Protein 7Z3M (pdb70)

B-factor: mean 61.21, std 13.92, range [30.0, 114.54]

Secondary structure (P-SEA, 3-state):
ccccccaaaaaaaacccccccccccccccccbbbbccccaaaaaaccccccccccccbbbbbbccccccaaaaaaaaaaaaaaacccbbbbbbcccccccaaaaaaaccccccbbbbbbccaaaaaaaaaaaaaaaaacccccccbbbbbbcccccccccccccccaaaaaaaaaaaaaaaaaaabbbbbbbbbcccccccccbbbbbbcccbbbbbbbcccccccccccccccccccccccccccaaaaaaaaacccccccccccccccccccaaaaaacccccccaaaaaaaaaaaaaaacc

Radius of gyration: 21.31 Å; Cα contacts (8 Å, |Δi|>4): 597; chains: 1; bounding box: 53×49×77 Å

Foldseek 3Di:
DDDDDDPVRVQVVVVPPQRDDVVVQRHLQSPLFAQQQLALQQQLLAFLFSPGHHRQQAEAEEEEAPPLCVVLSVLQSQQSRCVVFVQEAEEEAAQDDPDDPVQCVQLVHDPVRYHYHYAQALVRCLVVVVVVLVVLLPDDPVPHGAYEYEYHEDVRRHHPVRCVPVRLVSLLVSQVVSRVSSSSSSYYYYHYYHDCNVVSNHQFYWYWDFDCFTKTKIFRCGHPNWDGRDIFIWGSRSSRHIHHCPRVVVLLPVLVQWPDDPQFTAHPVGDTGHPCVCVVCVPVPCDPVSSVSSSVVSSVNIRD

Sequence (304 aa):
HHGSTSITDFLRLTGNEFASVAQDGVTAGDISGWVDSGSYAFNALLSGDIYKGFPGNKIVVIGADDPSTGKTFFALGAAKNFLEQNKDGIVICFESESAITKNMLVERGIDVKRFGVVPVSTVQQFKTQALRIVDNYEEKQPKNERQPVLFILDSLGMLSTDKEMRDTRAQLIKAAFRVLTLKLGRAGIPMIVTNHVYGAVYASSTILTLSKATGVIVTVTATKSRLTKENSKIKCLIRYDGGLDRYYGMLELAEEAGVFKKVSTRFELEDGTKLFGKTIMENPEKYFTNDILERINDYVKRKFCY

Structure (mmCIF, N/CA/C/O backbone):
data_7Z3M
#
_entry.id   7Z3M
#
_cell.length_a   90.895
_cell.length_b   90.895
_cell.length_c   101.438
_cell.angle_alpha   90.000
_cell.angle_beta   90.000
_cell.angle_gamma   120.000
#
_symmetry.space_group_name_H-M   'P 61'
#
loop_
_entity.id
_entity.type
_entity.pdbx_description
1 polymer recombinase
2 non-polymer 'SULFATE ION'
3 water water
#
loop_
_atom_site.group_PDB
_atom_site.id
_atom_site.type_symbol
_atom_site.label_atom_id
_atom_site.label_alt_id
_atom_site.label_comp_id
_atom_site.label_asym_id
_atom_site.label_entity_id
_atom_site.label_seq_id
_atom_site.pdbx_PDB_ins_code
_atom_site.Cartn_x
_atom_site.Cartn_y
_atom_site.Cartn_z
_atom_site.occupancy
_atom_site.B_iso_or_equiv
_atom_site.auth_seq_id
_atom_site.auth_comp_id
_atom_site.auth_asym_id
_atom_site.auth_atom_id
_atom_site.pdbx_PDB_model_num
ATOM 1 N N . HIS A 1 10 ? -16.201 103.968 55.346 1.000 85.045 -2 HIS AAA N 1
ATOM 2 C CA . HIS A 1 10 ? -15.669 102.831 54.525 1.000 93.695 -2 HIS AAA CA 1
ATOM 3 C C . HIS A 1 10 ? -15.892 103.138 53.033 1.000 88.861 -2 HIS AAA C 1
ATOM 4 O O . HIS A 1 10 ? -14.987 102.837 52.228 1.000 90.962 -2 HIS AAA O 1
ATOM 19 N N . HIS A 1 11 ? -17.034 103.740 52.680 1.000 80.579 -1 HIS AAA N 1
ATOM 20 C CA . HIS A 1 11 ? -17.553 103.830 51.288 1.000 78.947 -1 HIS AAA CA 1
ATOM 21 C C . HIS A 1 11 ? -17.298 105.220 50.694 1.000 70.925 -1 HIS AAA C 1
ATOM 22 O O . HIS A 1 11 ? -18.217 106.080 50.729 1.000 80.361 -1 HIS AAA O 1
ATOM 37 N N . GLY A 1 12 ? -16.115 105.399 50.100 1.000 70.213 0 GLY AAA N 1
ATOM 38 C CA . GLY A 1 12 ? -15.724 106.616 49.365 1.000 75.901 0 GLY AAA CA 1
ATOM 39 C C . GLY A 1 12 ? -15.761 106.430 47.855 1.000 77.571 0 GLY AAA C 1
ATOM 40 O O . GLY A 1 12 ? -16.413 105.471 47.379 1.000 74.139 0 GLY AAA O 1
ATOM 44 N N . SER A 1 13 ? -15.080 107.327 47.131 1.000 74.933 1 SER AAA N 1
ATOM 45 C CA . SER A 1 13 ? -14.989 107.361 45.651 1.000 77.533 1 SER AAA CA 1
ATOM 46 C C . SER A 1 13 ? -14.287 106.090 45.145 1.000 69.812 1 SER AAA C 1
ATOM 47 O O . SER A 1 13 ? -13.338 105.629 45.779 1.000 68.756 1 SER AAA O 1
ATOM 55 N N . THR A 1 14 ? -14.763 105.544 44.035 1.000 71.029 2 THR AAA N 1
ATOM 56 C CA . THR A 1 14 ? -14.395 104.202 43.510 1.000 65.065 2 THR AAA CA 1
ATOM 57 C C . THR A 1 14 ? -14.063 104.362 42.030 1.000 60.042 2 THR AAA C 1
ATOM 58 O O . THR A 1 14 ? -14.841 105.015 41.311 1.000 63.388 2 THR AAA O 1
ATOM 69 N N . SER A 1 15 ? -12.922 103.843 41.607 1.000 58.204 3 SER AAA N 1
ATOM 70 C CA . SER A 1 15 ? -12.535 103.737 40.181 1.000 62.316 3 SER AAA CA 1
ATOM 71 C C . SER A 1 15 ? -13.387 102.641 39.515 1.000 59.997 3 SER AAA C 1
ATOM 72 O O . SER A 1 15 ? -14.034 101.815 40.207 1.000 57.114 3 SER AAA O 1
ATOM 80 N N . ILE A 1 16 ? -13.384 102.640 38.196 1.000 60.653 4 ILE AAA N 1
ATOM 81 C CA . ILE A 1 16 ? -14.005 101.555 37.396 1.000 55.999 4 ILE AAA CA 1
ATOM 82 C C . ILE A 1 16 ? -13.306 100.240 37.764 1.000 55.834 4 ILE AAA C 1
ATOM 83 O O . ILE A 1 16 ? -13.994 99.223 37.937 1.000 53.783 4 ILE AAA O 1
ATOM 99 N N . THR A 1 17 ? -11.992 100.254 37.985 1.000 56.305 5 THR AAA N 1
ATOM 100 C CA . THR A 1 17 ? -11.251 99.018 38.330 1.000 55.134 5 THR AAA CA 1
ATOM 101 C C . THR A 1 17 ? -11.852 98.395 39.583 1.000 56.829 5 THR AAA C 1
ATOM 102 O O . THR A 1 17 ? -12.018 97.173 39.585 1.000 59.481 5 THR AAA O 1
ATOM 113 N N . ASP A 1 18 ? -12.110 99.205 40.617 1.000 62.421 6 ASP AAA N 1
ATOM 114 C CA . ASP A 1 18 ? -12.632 98.752 41.935 1.000 59.701 6 ASP AAA CA 1
ATOM 115 C C . ASP A 1 18 ? -14.063 98.243 41.763 1.000 47.015 6 ASP AAA C 1
ATOM 116 O O . ASP A 1 18 ? -14.398 97.226 42.367 1.000 54.669 6 ASP AAA O 1
ATOM 125 N N . PHE A 1 19 ? -14.906 98.957 41.008 1.000 52.105 7 PHE AAA N 1
ATOM 126 C CA . PHE A 1 19 ? -16.307 98.527 40.733 1.000 57.168 7 PHE AAA CA 1
ATOM 127 C C . PHE A 1 19 ? -16.305 97.166 40.019 1.000 56.567 7 PHE AAA C 1
ATOM 128 O O . PHE A 1 19 ? -17.100 96.289 40.372 1.000 56.232 7 PHE AAA O 1
ATOM 145 N N . LEU A 1 20 ? -15.424 96.984 39.036 1.000 55.568 8 LEU AAA N 1
ATOM 146 C CA . LEU A 1 20 ? -15.333 95.680 38.323 1.000 55.308 8 LEU AAA CA 1
ATOM 147 C C . LEU A 1 20 ? -14.877 94.594 39.304 1.000 53.193 8 LEU AAA C 1
ATOM 148 O O . LEU A 1 20 ? -15.442 93.486 39.254 1.000 51.059 8 LEU AAA O 1
ATOM 164 N N . ARG A 1 21 ? -13.926 94.881 40.198 1.000 51.532 9 ARG AAA N 1
ATOM 165 C CA . ARG A 1 21 ? -13.404 93.868 41.165 1.000 52.808 9 ARG AAA CA 1
ATOM 166 C C . ARG A 1 21 ? -14.526 93.469 42.133 1.000 51.824 9 ARG AAA C 1
ATOM 167 O O . ARG A 1 21 ? -14.564 92.301 42.524 1.000 58.003 9 ARG AAA O 1
ATOM 173 N N . LEU A 1 22 ? -15.434 94.393 42.477 1.000 51.705 10 LEU AAA N 1
ATOM 174 C CA . LEU A 1 22 ? -16.590 94.119 43.374 1.000 51.395 10 LEU AAA CA 1
ATOM 175 C C . LEU A 1 22 ? -17.497 93.051 42.776 1.000 51.772 10 LEU AAA C 1
ATOM 176 O O . LEU A 1 22 ? -18.236 92.468 43.536 1.000 50.417 10 LEU AAA O 1
ATOM 192 N N . THR A 1 23 ? -17.535 92.851 41.458 1.000 53.639 11 THR AAA N 1
ATOM 193 C CA . THR A 1 23 ? -18.453 91.826 40.886 1.000 52.946 11 THR AAA CA 1
ATOM 194 C C . THR A 1 23 ? -18.021 90.431 41.355 1.000 51.074 11 THR AAA C 1
ATOM 195 O O . THR A 1 23 ? -18.884 89.536 41.382 1.000 51.525 11 THR AAA O 1
ATOM 206 N N . GLY A 1 24 ? -16.747 90.271 41.742 1.000 54.248 12 GLY AAA N 1
ATOM 207 C CA . GLY A 1 24 ? -16.136 88.956 42.015 1.000 58.977 12 GLY AAA CA 1
ATOM 208 C C . GLY A 1 24 ? -15.943 88.138 40.742 1.000 55.561 12 GLY AAA C 1
ATOM 209 O O . GLY A 1 24 ? -15.669 86.940 40.839 1.000 60.182 12 GLY AAA O 1
ATOM 213 N N . ASN A 1 25 ? -16.082 88.775 39.589 1.000 52.029 13 ASN AAA N 1
ATOM 214 C CA . ASN A 1 25 ? -15.992 88.140 38.269 1.000 49.596 13 ASN AAA CA 1
ATOM 215 C C . ASN A 1 25 ? -14.541 88.248 37.812 1.000 56.698 13 ASN AAA C 1
ATOM 216 O O . ASN A 1 25 ? -14.122 89.345 37.465 1.000 52.681 13 ASN AAA O 1
ATOM 227 N N . GLU A 1 26 ? -13.770 87.164 37.840 1.000 60.211 14 GLU AAA N 1
ATOM 228 C CA . GLU A 1 26 ? -12.300 87.291 37.610 1.000 64.818 14 GLU AAA CA 1
ATOM 229 C C . GLU A 1 26 ? -12.037 87.754 36.172 1.000 62.417 14 GLU AAA C 1
ATOM 230 O O . GLU A 1 26 ? -10.956 88.314 35.934 1.000 63.408 14 GLU AAA O 1
ATOM 242 N N . PHE A 1 27 ? -13.011 87.625 35.261 1.000 54.767 15 PHE AAA N 1
ATOM 243 C CA . PHE A 1 27 ? -12.859 87.996 33.826 1.000 50.526 15 PHE AAA CA 1
ATOM 244 C C . PHE A 1 27 ? -13.440 89.377 33.484 1.000 50.499 15 PHE AAA C 1
ATOM 245 O O . PHE A 1 27 ? -13.359 89.780 32.299 1.000 52.602 15 PHE AAA O 1
ATOM 262 N N . ALA A 1 28 ? -14.026 90.109 34.434 1.000 47.516 16 ALA AAA N 1
ATOM 263 C CA . ALA A 1 28 ? -14.486 91.487 34.174 1.000 44.390 16 ALA AAA CA 1
ATOM 264 C C . ALA A 1 28 ? -13.244 92.337 33.965 1.000 47.871 16 ALA AAA C 1
ATOM 265 O O . ALA A 1 28 ? -12.235 92.020 34.593 1.000 52.464 16 ALA AAA O 1
ATOM 272 N N . SER A 1 29 ? -13.295 93.392 33.167 1.000 45.818 17 SER AAA N 1
ATOM 273 C CA . SER A 1 29 ? -12.058 94.123 32.798 1.000 52.607 17 SER AAA CA 1
ATOM 274 C C . SER A 1 29 ? -12.390 95.514 32.307 1.000 48.014 17 SER AAA C 1
ATOM 275 O O . SER A 1 29 ? -13.456 95.681 31.678 1.000 55.085 17 SER AAA O 1
ATOM 283 N N . VAL A 1 30 ? -11.463 96.449 32.504 1.000 52.099 18 VAL AAA N 1
ATOM 284 C CA . VAL A 1 30 ? -11.490 97.802 31.877 1.000 50.638 18 VAL AAA CA 1
ATOM 285 C C . VAL A 1 30 ? -11.055 97.613 30.411 1.000 49.782 18 VAL AAA C 1
ATOM 286 O O . VAL A 1 30 ? -10.084 96.881 30.182 1.000 56.728 18 VAL AAA O 1
ATOM 299 N N . ALA A 1 31 ? -11.777 98.189 29.452 1.000 54.852 19 ALA AAA N 1
ATOM 300 C CA . ALA A 1 31 ? -11.522 97.984 28.013 1.000 51.421 19 ALA AAA CA 1
ATOM 301 C C . ALA A 1 31 ? -10.056 98.338 27.700 1.000 61.444 19 ALA AAA C 1
ATOM 302 O O . ALA A 1 31 ? -9.504 97.718 26.780 1.000 59.217 19 ALA AAA O 1
ATOM 309 N N . GLN A 1 32 ? -9.462 99.299 28.420 1.000 60.317 20 GLN AAA N 1
ATOM 310 C CA . GLN A 1 32 ? -8.039 99.716 28.246 1.000 65.739 20 GLN AAA CA 1
ATOM 311 C C . GLN A 1 32 ? -7.114 98.492 28.307 1.000 59.483 20 GLN AAA C 1
ATOM 312 O O . GLN A 1 32 ? -6.164 98.453 27.532 1.000 63.590 20 GLN AAA O 1
ATOM 326 N N . ASP A 1 33 ? -7.399 97.488 29.133 1.000 57.336 21 ASP AAA N 1
ATOM 327 C CA . ASP A 1 33 ? -6.480 96.329 29.295 1.000 61.557 21 ASP AAA CA 1
ATOM 328 C C . ASP A 1 33 ? -6.523 95.363 28.102 1.000 68.082 21 ASP AAA C 1
ATOM 329 O O . ASP A 1 33 ? -5.700 94.436 28.096 1.000 63.713 21 ASP AAA O 1
ATOM 338 N N . GLY A 1 34 ? -7.467 95.500 27.169 1.000 65.932 22 GLY AAA N 1
ATOM 339 C CA . GLY A 1 34 ? -7.527 94.632 25.978 1.000 54.732 22 GLY AAA CA 1
ATOM 340 C C . GLY A 1 34 ? -7.598 93.153 26.312 1.000 57.670 22 GLY AAA C 1
ATOM 341 O O . GLY A 1 34 ? -6.995 92.378 25.548 1.000 63.414 22 GLY AAA O 1
ATOM 345 N N . VAL A 1 35 ? -8.334 92.746 27.359 1.000 59.007 23 VAL AAA N 1
ATOM 346 C CA . VAL A 1 35 ? -8.485 91.309 27.784 1.000 56.783 23 VAL AAA CA 1
ATOM 347 C C . VAL A 1 35 ? -9.969 90.884 27.849 1.000 54.715 23 VAL AAA C 1
ATOM 348 O O . VAL A 1 35 ? -10.272 89.852 28.474 1.000 56.612 23 VAL AAA O 1
ATOM 361 N N . THR A 1 36 ? -10.860 91.541 27.111 1.000 56.613 24 THR AAA N 1
ATOM 362 C CA . THR A 1 36 ? -12.253 91.047 26.905 1.000 60.496 24 THR AAA CA 1
ATOM 363 C C . THR A 1 36 ? -12.224 89.676 26.217 1.000 61.010 24 THR AAA C 1
ATOM 364 O O . THR A 1 36 ? -11.184 89.302 25.605 1.000 57.375 24 THR AAA O 1
ATOM 375 N N . ALA A 1 37 ? -13.308 88.919 26.376 1.000 54.248 25 ALA AAA N 1
ATOM 376 C CA . ALA A 1 37 ? -13.512 87.610 25.734 1.000 60.521 25 ALA AAA CA 1
ATOM 377 C C . ALA A 1 37 ? -13.325 87.813 24.227 1.000 59.972 25 ALA AAA C 1
ATOM 378 O O . ALA A 1 37 ? -12.703 86.949 23.585 1.000 60.158 25 ALA AAA O 1
ATOM 385 N N . GLY A 1 38 ? -13.831 88.945 23.725 1.000 64.870 26 GLY AAA N 1
ATOM 386 C CA . GLY A 1 38 ? -13.677 89.418 22.337 1.000 66.537 26 GLY AAA CA 1
ATOM 387 C C . GLY A 1 38 ? -12.217 89.647 21.963 1.000 58.327 26 GLY AAA C 1
ATOM 388 O O . GLY A 1 38 ? -11.794 89.112 20.918 1.000 61.651 26 GLY AAA O 1
ATOM 392 N N . ASP A 1 39 ? -11.472 90.410 22.771 1.000 63.314 27 ASP AAA N 1
ATOM 393 C CA . ASP A 1 39 ? -10.031 90.711 22.537 1.000 63.002 27 ASP AAA CA 1
ATOM 394 C C . ASP A 1 39 ? -9.241 89.404 22.406 1.000 53.303 27 ASP AAA C 1
ATOM 395 O O . ASP A 1 39 ? -8.342 89.344 21.581 1.000 60.701 27 ASP AAA O 1
ATOM 404 N N . ILE A 1 40 ? -9.599 88.391 23.177 1.000 53.709 28 ILE AAA N 1
ATOM 405 C CA . ILE A 1 40 ? -8.783 87.170 23.422 1.000 60.344 28 ILE AAA CA 1
ATOM 406 C C . ILE A 1 40 ? -9.235 86.020 22.515 1.000 61.577 28 ILE AAA C 1
ATOM 407 O O . ILE A 1 40 ? -8.483 85.026 22.474 1.000 62.934 28 ILE AAA O 1
ATOM 423 N N . SER A 1 41 ? -10.408 86.109 21.868 1.000 58.313 29 SER AAA N 1
ATOM 424 C CA . SER A 1 41 ? -10.984 84.999 21.048 1.000 58.940 29 SER AAA CA 1
ATOM 425 C C . SER A 1 41 ? -10.110 84.735 19.818 1.000 54.643 29 SER AAA C 1
ATOM 426 O O . SER A 1 41 ? -9.955 83.591 19.477 1.000 55.840 29 SER AAA O 1
ATOM 434 N N . GLY A 1 42 ? -9.593 85.773 19.166 1.000 51.225 30 GLY AAA N 1
ATOM 435 C CA . GLY A 1 42 ? -8.638 85.596 18.067 1.000 56.138 30 GLY AAA CA 1
ATOM 436 C C . GL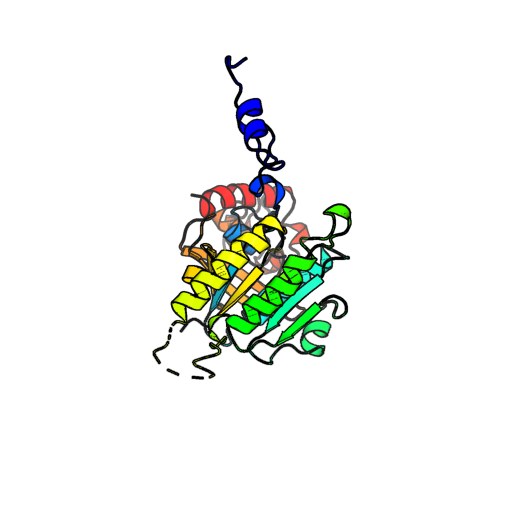Y A 1 42 ? -9.349 85.071 16.832 1.000 59.701 30 GLY AAA C 1
ATOM 437 O O . GLY A 1 42 ? -10.594 85.131 16.778 1.000 54.119 30 GLY AAA O 1
ATOM 441 N N . TRP A 1 43 ? -8.603 84.543 15.867 1.000 53.929 31 TRP AAA N 1
ATOM 442 C CA . TRP A 1 43 ? -9.151 84.271 14.516 1.000 57.123 31 TRP AAA CA 1
ATOM 443 C C . TRP A 1 43 ? -8.636 82.942 14.024 1.000 60.501 31 TRP AAA C 1
ATOM 444 O O . TRP A 1 43 ? -7.554 82.553 14.430 1.000 60.019 31 TRP AAA O 1
ATOM 465 N N . VAL A 1 44 ? -9.463 82.245 13.264 1.000 57.443 32 VAL AAA N 1
ATOM 466 C CA . VAL A 1 44 ? -9.061 80.981 12.604 1.000 57.771 32 VAL AAA CA 1
ATOM 467 C C . VAL A 1 44 ? -9.029 81.268 11.106 1.000 53.079 32 VAL AAA C 1
ATOM 468 O O . VAL A 1 44 ? -10.124 81.517 10.475 1.000 52.303 32 VAL AAA O 1
ATOM 481 N N . ASP A 1 45 ? -7.802 81.329 10.592 1.000 54.445 33 ASP AAA N 1
ATOM 482 C CA . ASP A 1 45 ? -7.491 81.409 9.141 1.000 49.243 33 ASP AAA CA 1
ATOM 483 C C . ASP A 1 45 ? -8.297 80.339 8.380 1.000 42.339 33 ASP AAA C 1
ATOM 484 O O . ASP A 1 45 ? -8.099 79.158 8.641 1.000 49.521 33 ASP AAA O 1
ATOM 493 N N . SER A 1 46 ? -9.162 80.765 7.464 1.000 45.538 34 SER AAA N 1
ATOM 494 C CA . SER A 1 46 ? -9.933 79.884 6.557 1.000 44.594 34 SER AAA CA 1
ATOM 495 C C . SER A 1 46 ? -9.020 79.185 5.532 1.000 57.164 34 SER AAA C 1
ATOM 496 O O . SER A 1 46 ? -9.434 78.108 4.983 1.000 51.797 34 SER AAA O 1
ATOM 504 N N . GLY A 1 47 ? -7.839 79.755 5.256 1.000 55.165 35 GLY AAA N 1
ATOM 505 C CA . GLY A 1 47 ? -6.918 79.232 4.224 1.000 58.481 35 GLY AAA CA 1
ATOM 506 C C . GLY A 1 47 ? -7.024 80.034 2.948 1.000 55.290 35 GLY AAA C 1
ATOM 507 O O . GLY A 1 47 ? -6.129 79.898 2.121 1.000 63.001 35 GLY AAA O 1
ATOM 511 N N . SER A 1 48 ? -8.061 80.866 2.807 1.000 50.472 36 SER AAA N 1
ATOM 512 C CA . SER A 1 48 ? -8.306 81.756 1.639 1.000 50.258 36 SER AAA CA 1
ATOM 513 C C . SER A 1 48 ? -8.255 83.198 2.095 1.000 59.300 36 SER AAA C 1
ATOM 514 O O . SER A 1 48 ? -9.007 83.540 3.030 1.000 59.611 36 SER AAA O 1
ATOM 522 N N . TYR A 1 49 ? -7.393 84.011 1.478 1.000 52.666 37 TYR AAA N 1
ATOM 523 C CA . TYR A 1 49 ? -7.306 85.463 1.789 1.000 54.784 37 TYR AAA CA 1
ATOM 524 C C . TYR A 1 49 ? -8.643 86.118 1.491 1.000 54.295 37 TYR AAA C 1
ATOM 525 O O . TYR A 1 49 ? -9.141 86.896 2.341 1.000 56.017 37 TYR AAA O 1
ATOM 543 N N . ALA A 1 50 ? -9.198 85.859 0.306 1.000 51.847 38 ALA AAA N 1
ATOM 544 C CA . ALA A 1 50 ? -10.459 86.514 -0.119 1.000 48.451 38 ALA AAA CA 1
ATOM 545 C C . ALA A 1 50 ? -11.617 86.105 0.823 1.000 54.676 38 ALA AAA C 1
ATOM 546 O O . ALA A 1 50 ? -12.456 86.978 1.160 1.000 49.973 38 ALA AAA O 1
ATOM 553 N N . PHE A 1 51 ? -11.697 84.832 1.221 1.000 58.429 39 PHE AAA N 1
ATOM 554 C CA . PHE A 1 51 ? -12.747 84.369 2.169 1.000 57.562 39 PHE AAA CA 1
ATOM 555 C C . PHE A 1 51 ? -12.543 85.058 3.528 1.000 49.777 39 PHE AAA C 1
ATOM 556 O O . PHE A 1 51 ? -13.503 85.651 4.028 1.000 56.589 39 PHE AAA O 1
ATOM 573 N N . ASN A 1 52 ? -11.318 85.055 4.045 1.000 55.356 40 ASN AAA N 1
ATOM 574 C CA . ASN A 1 52 ? -10.915 85.799 5.258 1.000 52.219 40 ASN AAA CA 1
ATOM 575 C C . ASN A 1 52 ? -11.447 87.225 5.181 1.000 58.324 40 ASN AAA C 1
ATOM 576 O O . ASN A 1 52 ? -11.972 87.684 6.196 1.000 55.072 40 ASN AAA O 1
ATOM 587 N N . ALA A 1 53 ? -11.377 87.876 4.025 1.000 62.654 41 ALA AAA N 1
ATOM 588 C CA . ALA A 1 53 ? -11.793 89.285 3.836 1.000 60.876 41 ALA AAA CA 1
ATOM 589 C C . ALA A 1 53 ? -13.297 89.420 4.000 1.000 61.033 41 ALA AAA C 1
ATOM 590 O O . ALA A 1 53 ? -13.748 90.431 4.553 1.000 60.241 41 ALA AAA O 1
ATOM 597 N N . LEU A 1 54 ? -14.049 88.503 3.407 1.000 58.499 42 LEU AAA N 1
ATOM 598 C CA . LEU A 1 54 ? -15.522 88.593 3.407 1.000 53.468 42 LEU AAA CA 1
ATOM 599 C C . LEU A 1 54 ? -16.015 88.403 4.842 1.000 64.222 42 LEU AAA C 1
ATOM 600 O O . LEU A 1 54 ? -17.073 88.967 5.169 1.000 61.160 42 LEU AAA O 1
ATOM 616 N N . LEU A 1 55 ? -15.327 87.544 5.604 1.000 62.703 43 LEU AAA N 1
ATOM 617 C CA . LEU A 1 55 ? -15.699 87.132 6.980 1.000 65.421 43 LEU AAA CA 1
ATOM 618 C C . LEU A 1 55 ? -15.470 88.305 7.939 1.000 65.124 43 LEU AAA C 1
ATOM 619 O O . LEU A 1 55 ? -16.393 88.636 8.684 1.000 63.049 43 LEU AAA O 1
ATOM 635 N N . SER A 1 56 ? -14.228 88.805 7.963 1.000 60.785 44 SER AAA N 1
ATOM 636 C CA . SER A 1 56 ? -13.603 89.603 9.042 1.000 61.831 44 SER AAA CA 1
ATOM 637 C C . SER A 1 56 ? -13.100 90.973 8.544 1.000 67.805 44 SER AAA C 1
ATOM 638 O O . SER A 1 56 ? -12.553 91.688 9.364 1.000 65.770 44 SER AAA O 1
ATOM 646 N N . GLY A 1 57 ? -13.314 91.348 7.275 1.000 68.439 45 GLY AAA N 1
ATOM 647 C CA . GLY A 1 57 ? -12.765 92.574 6.650 1.000 62.784 45 GLY AAA CA 1
ATOM 648 C C . GLY A 1 57 ? -11.240 92.653 6.679 1.000 52.659 45 GLY AAA C 1
ATOM 649 O O . GLY A 1 57 ? -10.699 93.764 6.669 1.000 64.593 45 GLY AAA O 1
ATOM 653 N N . ASP A 1 58 ? -10.542 91.530 6.712 1.000 59.866 46 ASP AAA N 1
ATOM 654 C CA . ASP A 1 58 ? -9.064 91.501 6.825 1.000 60.329 46 ASP AAA CA 1
ATOM 655 C C . ASP A 1 58 ? -8.560 90.144 6.316 1.000 68.290 46 ASP AAA C 1
ATOM 656 O O . ASP A 1 58 ? -8.865 89.103 6.939 1.000 56.095 46 ASP AAA O 1
ATOM 665 N N . ILE A 1 59 ? -7.776 90.161 5.235 1.000 61.923 47 ILE AAA N 1
ATOM 666 C CA . ILE A 1 59 ? -7.294 88.922 4.566 1.000 60.538 47 ILE AAA CA 1
ATOM 667 C C . ILE A 1 59 ? -6.571 88.060 5.594 1.000 56.827 47 ILE AAA C 1
ATOM 668 O O . ILE A 1 59 ? -6.477 86.846 5.349 1.000 55.760 47 ILE AAA O 1
ATOM 684 N N . TYR A 1 60 ? -6.035 88.636 6.676 1.000 50.773 48 TYR AAA N 1
ATOM 685 C CA . TYR A 1 60 ? -5.143 87.889 7.612 1.000 53.238 48 TYR AAA CA 1
ATOM 686 C C . TYR A 1 60 ? -5.910 87.278 8.803 1.000 58.996 48 TYR AAA C 1
ATOM 687 O O . TYR A 1 60 ? -5.293 86.536 9.550 1.000 65.352 48 TYR AAA O 1
ATOM 705 N N . LYS A 1 61 ? -7.210 87.527 8.943 1.000 63.888 49 LYS AAA N 1
ATOM 706 C CA . LYS A 1 61 ? -8.002 87.080 10.127 1.000 64.922 49 LYS AAA CA 1
ATOM 707 C C . LYS A 1 61 ? -8.660 85.721 9.824 1.000 56.331 49 LYS AAA C 1
ATOM 708 O O . LYS A 1 61 ? -7.952 84.690 9.974 1.000 68.299 49 LYS AAA O 1
ATOM 727 N N . GLY A 1 62 ? -9.931 85.693 9.435 1.000 52.209 50 GLY AAA N 1
ATOM 728 C CA . GLY A 1 62 ? -10.685 84.434 9.238 1.000 52.452 50 GLY AAA CA 1
ATOM 729 C C . GLY A 1 62 ? -11.934 84.332 10.104 1.000 51.935 50 GLY AAA C 1
ATOM 730 O O . GLY A 1 62 ? -12.633 85.329 10.245 1.000 48.157 50 GLY AAA O 1
ATOM 734 N N . PHE A 1 63 ? -12.290 83.129 10.547 1.000 49.349 51 PHE AAA N 1
ATOM 735 C CA . PHE A 1 63 ? -13.447 82.891 11.450 1.000 53.453 51 PHE AAA CA 1
ATOM 736 C C . PHE A 1 63 ? -13.129 83.438 12.833 1.000 52.808 51 PHE AAA C 1
ATOM 737 O O . PHE A 1 63 ? -12.069 83.119 13.370 1.000 51.287 51 PHE AAA O 1
ATOM 754 N N . PRO A 1 64 ? -14.047 84.191 13.486 1.000 53.101 52 PRO AAA N 1
ATOM 755 C CA . PRO A 1 64 ? -13.917 84.467 14.917 1.000 48.843 52 PRO AAA CA 1
ATOM 756 C C . PRO A 1 64 ? -13.656 83.166 15.677 1.000 50.703 52 PRO AAA C 1
ATOM 757 O O . PRO A 1 64 ? -14.363 82.166 15.429 1.000 45.976 52 PRO AAA O 1
ATOM 768 N N . GLY A 1 65 ? -12.682 83.211 16.590 1.000 48.611 53 GLY AAA N 1
ATOM 769 C CA . GLY A 1 65 ? -12.140 82.040 17.294 1.000 40.089 53 GLY AAA CA 1
ATOM 770 C C . GLY A 1 65 ? -13.110 81.419 18.270 1.000 42.959 53 GLY AAA C 1
ATOM 771 O O . GLY A 1 65 ? -12.851 80.288 18.724 1.000 44.358 53 GLY AAA O 1
ATOM 775 N N . ASN A 1 66 ? -14.219 82.071 18.591 1.000 41.776 54 ASN AAA N 1
ATOM 776 C CA . ASN A 1 66 ? -15.113 81.489 19.626 1.000 46.394 54 ASN AAA CA 1
ATOM 777 C C . ASN A 1 66 ? -16.588 81.633 19.222 1.000 47.084 54 ASN AAA C 1
ATOM 778 O O . ASN A 1 66 ? -17.432 81.644 20.122 1.000 44.396 54 ASN AAA O 1
ATOM 789 N N . LYS A 1 67 ? -16.887 81.717 17.921 1.000 40.411 55 LYS AAA N 1
ATOM 790 C CA . LYS A 1 67 ? -18.244 82.000 17.413 1.000 43.641 55 LYS AAA CA 1
ATOM 791 C C . LYS A 1 67 ? -18.694 80.957 16.393 1.000 43.294 55 LYS AAA C 1
ATOM 792 O O . LYS A 1 67 ? -17.884 80.099 15.888 1.000 41.703 55 LYS AAA O 1
ATOM 811 N N . ILE A 1 68 ? -19.979 81.040 16.114 1.000 45.270 56 ILE AAA N 1
ATOM 812 C CA . ILE A 1 68 ? -20.696 80.136 15.189 1.000 46.178 56 ILE AAA CA 1
ATOM 813 C C . ILE A 1 68 ? -20.898 80.886 13.891 1.000 45.200 56 ILE AAA C 1
ATOM 814 O O . ILE A 1 68 ? -21.345 82.041 13.914 1.000 42.604 56 ILE AAA O 1
ATOM 830 N N . VAL A 1 69 ? -20.539 80.258 12.783 1.000 41.704 57 VAL AAA N 1
ATOM 831 C CA . VAL A 1 69 ? -20.853 80.836 11.448 1.000 42.601 57 VAL AAA CA 1
ATOM 832 C C . VAL A 1 69 ? -21.730 79.853 10.715 1.000 36.681 57 VAL AAA C 1
ATOM 833 O O . VAL A 1 69 ? -21.424 78.656 10.761 1.000 39.931 57 VAL AAA O 1
ATOM 846 N N . VAL A 1 70 ? -22.746 80.351 10.042 1.000 38.265 58 VAL AAA N 1
ATOM 847 C CA . VAL A 1 70 ? -23.609 79.465 9.213 1.000 45.117 58 VAL AAA CA 1
ATOM 848 C C . VAL A 1 70 ? -23.139 79.601 7.778 1.000 45.349 58 VAL AAA C 1
ATOM 849 O O . VAL A 1 70 ? -22.884 80.736 7.324 1.000 43.710 58 VAL AAA O 1
ATOM 862 N N . ILE A 1 71 ? -23.019 78.462 7.108 1.000 38.441 59 ILE AAA N 1
ATOM 863 C CA . ILE A 1 71 ? -22.784 78.425 5.641 1.000 43.314 59 ILE AAA CA 1
ATOM 864 C C . ILE A 1 71 ? -23.933 77.704 4.972 1.000 40.391 59 ILE AAA C 1
ATOM 865 O O . ILE A 1 71 ? -24.031 76.478 5.156 1.000 46.670 59 ILE AAA O 1
ATOM 881 N N . GLY A 1 72 ? -24.751 78.449 4.217 1.000 38.973 60 GLY AAA N 1
ATOM 882 C CA . GLY A 1 72 ? -25.929 77.906 3.508 1.000 47.217 60 GLY AAA CA 1
ATOM 883 C C . GLY A 1 72 ? -25.742 77.852 2.002 1.000 44.828 60 GLY AAA C 1
ATOM 884 O O . GLY A 1 72 ? -24.961 78.648 1.488 1.000 49.926 60 GLY AAA O 1
ATOM 888 N N . ALA A 1 73 ? -26.352 76.873 1.338 1.000 46.231 61 ALA AAA N 1
ATOM 889 C CA . ALA A 1 73 ? -26.320 76.740 -0.143 1.000 50.443 61 ALA AAA CA 1
ATOM 890 C C . ALA A 1 73 ? -27.360 75.732 -0.590 1.000 50.642 61 ALA AAA C 1
ATOM 891 O O . ALA A 1 73 ? -27.748 74.908 0.257 1.000 46.767 61 ALA AAA O 1
ATOM 898 N N . ASP A 1 74 ? -27.682 75.710 -1.891 1.000 56.588 62 ASP AAA N 1
ATOM 899 C CA A ASP A 1 74 ? -28.443 74.602 -2.541 0.500 54.107 62 ASP AAA CA 1
ATOM 900 C CA B ASP A 1 74 ? -28.471 74.603 -2.496 0.500 55.119 62 ASP AAA CA 1
ATOM 901 C C . ASP A 1 74 ? -27.784 73.273 -2.167 1.000 51.897 62 ASP AAA C 1
ATOM 902 O O . ASP A 1 74 ? -26.563 73.172 -2.084 1.000 46.690 62 ASP AAA O 1
ATOM 918 N N . PRO A 1 75 ? -28.538 72.192 -1.896 1.000 45.636 63 PRO AAA N 1
ATOM 919 C CA . PRO A 1 75 ? -27.906 70.887 -1.754 1.000 52.034 63 PRO AAA CA 1
ATOM 920 C C . PRO A 1 75 ? -27.018 70.583 -2.979 1.000 57.668 63 PRO AAA C 1
ATOM 921 O O . PRO A 1 75 ? -27.291 71.106 -4.057 1.000 58.444 63 PRO AAA O 1
ATOM 932 N N . SER A 1 76 ? -25.930 69.830 -2.758 1.000 55.728 64 SER AAA N 1
ATOM 933 C CA . SER A 1 76 ? -24.943 69.390 -3.785 1.000 61.391 64 SER AAA CA 1
ATOM 934 C C . SER A 1 76 ? -24.018 70.540 -4.183 1.000 55.066 64 SER AAA C 1
ATOM 935 O O . SER A 1 76 ? -23.218 70.325 -5.091 1.000 63.368 64 SER AAA O 1
ATOM 941 N N . THR A 1 77 ? -24.125 71.720 -3.562 1.000 58.700 65 THR AAA N 1
ATOM 942 C CA . THR A 1 77 ? -23.245 72.874 -3.870 1.000 50.707 65 THR AAA CA 1
ATOM 943 C C . THR A 1 77 ? -21.820 72.620 -3.368 1.000 60.791 65 THR AAA C 1
ATOM 944 O O . THR A 1 77 ? -20.896 73.317 -3.875 1.000 53.414 65 THR AAA O 1
ATOM 955 N N . GLY A 1 78 ? -21.638 71.726 -2.377 1.000 57.818 66 GLY AAA N 1
ATOM 956 C CA . GLY A 1 78 ? -20.310 71.418 -1.793 1.000 59.827 66 GLY AAA CA 1
ATOM 957 C C . GLY A 1 78 ? -20.006 72.150 -0.483 1.000 57.703 66 GLY AAA C 1
ATOM 958 O O . GLY A 1 78 ? -18.816 72.241 -0.136 1.000 52.580 66 GLY AAA O 1
ATOM 962 N N . LYS A 1 79 ? -21.038 72.551 0.276 1.000 49.454 67 LYS AAA N 1
ATOM 963 C CA . LYS A 1 79 ? -20.886 73.073 1.657 1.000 44.493 67 LYS AAA CA 1
ATOM 964 C C . LYS A 1 79 ? -20.021 72.112 2.460 1.000 45.574 67 LYS AAA C 1
ATOM 965 O O . LYS A 1 79 ? -19.186 72.588 3.213 1.000 43.418 67 LYS AAA O 1
ATOM 984 N N . THR A 1 80 ? -20.228 70.797 2.305 1.000 42.373 68 THR AAA N 1
ATOM 985 C CA . THR A 1 80 ? -19.467 69.781 3.063 1.000 44.390 68 THR AAA CA 1
ATOM 986 C C . THR A 1 80 ? -17.975 69.987 2.781 1.000 45.833 68 THR AAA C 1
ATOM 987 O O . THR A 1 80 ? -17.184 70.084 3.759 1.000 43.901 68 THR AAA O 1
ATOM 998 N N . PHE A 1 81 ? -17.625 70.075 1.499 1.000 51.605 69 PHE AAA N 1
ATOM 999 C CA . PHE A 1 81 ? -16.223 70.208 1.035 1.000 53.103 69 PHE AAA CA 1
ATOM 1000 C C . PHE A 1 81 ? -15.707 71.585 1.410 1.000 49.846 69 PHE AAA C 1
ATOM 1001 O O . PHE A 1 81 ? -14.523 71.692 1.713 1.000 48.562 69 PHE AAA O 1
ATOM 1018 N N . PHE A 1 82 ? -16.582 72.590 1.454 1.000 51.453 70 PHE AAA N 1
ATOM 1019 C CA . PHE A 1 82 ? -16.196 73.942 1.918 1.000 47.731 70 PHE AAA CA 1
ATOM 1020 C C . PHE A 1 82 ? -15.693 73.880 3.365 1.000 49.528 70 PHE AAA C 1
ATOM 1021 O O . PHE A 1 82 ? -14.570 74.390 3.650 1.000 46.264 70 PHE AAA O 1
ATOM 1038 N N . ALA A 1 83 ? -16.475 73.259 4.255 1.000 50.366 71 ALA AAA N 1
ATOM 1039 C CA . ALA A 1 83 ? -16.187 73.119 5.699 1.000 49.821 71 ALA AAA CA 1
ATOM 1040 C C . ALA A 1 83 ? -14.949 72.227 5.907 1.000 48.011 71 ALA AAA C 1
ATOM 1041 O O . ALA A 1 83 ? -14.096 72.597 6.724 1.000 46.595 71 ALA AAA O 1
ATOM 1048 N N . LEU A 1 84 ? -14.867 71.086 5.209 1.000 49.381 72 LEU AAA N 1
ATOM 1049 C CA . LEU A 1 84 ? -13.629 70.244 5.184 1.000 48.340 72 LEU AAA CA 1
ATOM 1050 C C . LEU A 1 84 ? -12.407 71.067 4.746 1.000 45.652 72 LEU AAA C 1
ATOM 1051 O O . LEU A 1 84 ? -11.356 70.916 5.383 1.000 55.398 72 LEU AAA O 1
ATOM 1067 N N . GLY A 1 85 ? -12.550 71.969 3.772 1.000 48.511 73 GLY AAA N 1
ATOM 1068 C CA . GLY A 1 85 ? -11.476 72.900 3.390 1.000 49.136 73 GLY AAA CA 1
ATOM 1069 C C . GLY A 1 85 ? -10.994 73.697 4.588 1.000 59.824 73 GLY AAA C 1
ATOM 1070 O O . GLY A 1 85 ? -9.762 73.791 4.795 1.000 54.274 73 GLY AAA O 1
ATOM 1074 N N . ALA A 1 86 ? -11.924 74.278 5.354 1.000 49.229 74 ALA AAA N 1
ATOM 1075 C CA . ALA A 1 86 ? -11.577 75.069 6.557 1.000 50.418 74 ALA AAA CA 1
ATOM 1076 C C . ALA A 1 86 ? -10.945 74.141 7.585 1.000 46.251 74 ALA AAA C 1
ATOM 1077 O O . ALA A 1 86 ? -9.931 74.529 8.193 1.000 49.280 74 ALA AAA O 1
ATOM 1084 N N . ALA A 1 87 ? -11.518 72.949 7.784 1.000 43.981 75 ALA AAA N 1
ATOM 1085 C CA . ALA A 1 87 ? -10.973 71.975 8.739 1.000 47.506 75 ALA AAA CA 1
ATOM 1086 C C . ALA A 1 87 ? -9.513 71.636 8.360 1.000 54.808 75 ALA AAA C 1
ATOM 1087 O O . ALA A 1 87 ? -8.685 71.447 9.283 1.000 53.945 75 ALA AAA O 1
ATOM 1094 N N . LYS A 1 88 ? -9.203 71.522 7.072 1.000 53.012 76 LYS AAA N 1
ATOM 1095 C CA . LYS A 1 88 ? -7.829 71.132 6.629 1.000 57.416 76 LYS AAA CA 1
ATOM 1096 C C . LYS A 1 88 ? -6.839 72.230 7.051 1.000 53.276 76 LYS AAA C 1
ATOM 1097 O O . LYS A 1 88 ? -5.806 71.876 7.661 1.000 55.138 76 LYS AAA O 1
ATOM 1116 N N . ASN A 1 89 ? -7.150 73.513 6.824 1.000 55.580 77 ASN AAA N 1
ATOM 1117 C CA . ASN A 1 89 ? -6.226 74.619 7.205 1.000 52.746 77 ASN AAA CA 1
ATOM 1118 C C . ASN A 1 89 ? -6.006 74.647 8.718 1.000 63.757 77 ASN AAA C 1
ATOM 1119 O O . ASN A 1 89 ? -4.840 74.835 9.163 1.000 59.337 77 ASN AAA O 1
ATOM 1130 N N . PHE A 1 90 ? -7.091 74.528 9.484 1.000 49.559 78 PHE AAA N 1
ATOM 1131 C CA . PHE A 1 90 ? -7.059 74.432 10.946 1.000 52.008 78 PHE AAA CA 1
ATOM 1132 C C . PHE A 1 90 ? -6.092 73.345 11.450 1.000 54.089 78 PHE AAA C 1
ATOM 1133 O O . PHE A 1 90 ? -5.360 73.599 12.448 1.000 50.848 78 PHE AAA O 1
ATOM 1150 N N . LEU A 1 91 ? -6.160 72.138 10.887 1.000 48.007 79 LEU AAA N 1
ATOM 1151 C CA . LEU A 1 91 ? -5.334 70.994 11.354 1.000 60.731 79 LEU AAA CA 1
ATOM 1152 C C . LEU A 1 91 ? -3.847 71.210 10.984 1.000 63.831 79 LEU AAA C 1
ATOM 1153 O O . LEU A 1 91 ? -2.975 70.759 11.757 1.000 66.779 79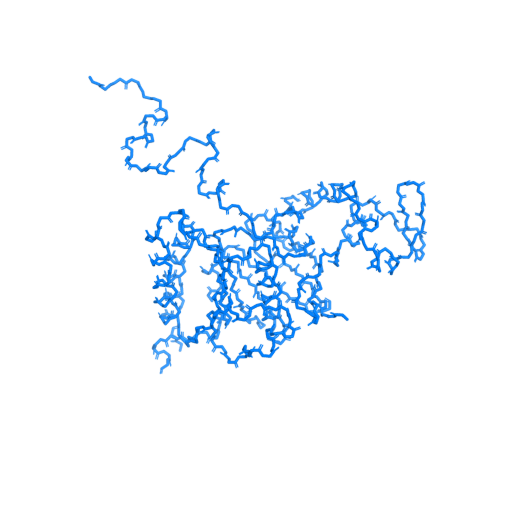 LEU AAA O 1
ATOM 1169 N N . GLU A 1 92 ? -3.566 71.877 9.863 1.000 63.491 80 GLU AAA N 1
ATOM 1170 C CA . GLU A 1 92 ? -2.190 72.259 9.455 1.000 68.449 80 GLU AAA CA 1
ATOM 1171 C C . GLU A 1 92 ? -1.652 73.363 10.366 1.000 75.828 80 GLU AAA C 1
ATOM 1172 O O . GLU A 1 92 ? -0.553 73.178 10.896 1.000 80.147 80 GLU AAA O 1
ATOM 1184 N N . GLN A 1 93 ? -2.410 74.437 10.576 1.000 73.216 81 GLN AAA N 1
ATOM 1185 C CA . GLN A 1 93 ? -1.934 75.610 11.350 1.000 68.821 81 GLN AAA CA 1
ATOM 1186 C C . GLN A 1 93 ? -1.857 75.286 12.846 1.000 67.334 81 GLN AAA C 1
ATOM 1187 O O . GLN A 1 93 ? -1.258 76.082 13.556 1.000 77.448 81 GLN AAA O 1
ATOM 1201 N N . ASN A 1 94 ? -2.450 74.181 13.310 1.000 65.872 82 ASN AAA N 1
ATOM 1202 C CA . ASN A 1 94 ? -2.541 73.807 14.748 1.000 62.446 82 ASN AAA CA 1
ATOM 1203 C C . ASN A 1 94 ? -2.225 72.317 14.857 1.000 68.425 82 ASN AAA C 1
ATOM 1204 O O . ASN A 1 94 ? -3.155 71.482 14.766 1.000 70.657 82 ASN AAA O 1
ATOM 1215 N N . LYS A 1 95 ? -0.954 71.982 15.042 1.000 68.814 83 LYS AAA N 1
ATOM 1216 C CA . LYS A 1 95 ? -0.442 70.603 14.824 1.000 68.295 83 LYS AAA CA 1
ATOM 1217 C C . LYS A 1 95 ? -1.038 69.689 15.898 1.000 54.327 83 LYS AAA C 1
ATOM 1218 O O . LYS A 1 95 ? -1.045 68.456 15.659 1.000 61.487 83 LYS AAA O 1
ATOM 1224 N N . ASP A 1 96 ? -1.536 70.249 17.014 1.000 60.101 84 ASP AAA N 1
ATOM 1225 C CA . ASP A 1 96 ? -2.223 69.509 18.119 1.000 63.065 84 ASP AAA CA 1
ATOM 1226 C C . ASP A 1 96 ? -3.763 69.711 18.081 1.000 58.203 84 ASP AAA C 1
ATOM 1227 O O . ASP A 1 96 ? -4.463 69.054 18.868 1.000 62.348 84 ASP AAA O 1
ATOM 1236 N N . GLY A 1 97 ? -4.283 70.577 17.214 1.000 62.330 85 GLY AAA N 1
ATOM 1237 C CA . GLY A 1 97 ? -5.733 70.863 17.104 1.000 60.586 85 GLY AAA CA 1
ATOM 1238 C C . GLY A 1 97 ? -6.523 69.652 16.635 1.000 56.918 85 GLY AAA C 1
ATOM 1239 O O . GLY A 1 97 ? -5.979 68.863 15.837 1.000 59.810 85 GLY AAA O 1
ATOM 1243 N N . ILE A 1 98 ? -7.766 69.507 17.101 1.000 53.502 86 ILE AAA N 1
ATOM 1244 C CA . ILE A 1 98 ? -8.694 68.441 16.623 1.000 51.968 86 ILE AAA CA 1
ATOM 1245 C C . ILE A 1 98 ? -9.993 69.043 16.050 1.000 53.270 86 ILE AAA C 1
ATOM 1246 O O . ILE A 1 98 ? -10.345 70.199 16.377 1.000 45.250 86 ILE AAA O 1
ATOM 1262 N N . VAL A 1 99 ? -10.632 68.301 15.147 1.000 48.947 87 VAL AAA N 1
ATOM 1263 C CA . VAL A 1 99 ? -11.931 68.673 14.518 1.000 48.022 87 VAL AAA CA 1
ATOM 1264 C C . VAL A 1 99 ? -12.940 67.615 14.909 1.000 44.536 87 VAL AAA C 1
ATOM 1265 O O . VAL A 1 99 ? -12.630 66.416 14.710 1.000 46.322 87 VAL AAA O 1
ATOM 1278 N N . ILE A 1 100 ? -14.048 68.049 15.505 1.000 43.766 88 ILE AAA N 1
ATOM 1279 C CA . ILE A 1 100 ? -15.234 67.185 15.756 1.000 45.199 88 ILE AAA CA 1
ATOM 1280 C C . ILE A 1 100 ? -16.371 67.622 14.817 1.000 47.129 88 ILE AAA C 1
ATOM 1281 O O . ILE A 1 100 ? -16.884 68.759 14.930 1.000 41.969 88 ILE AAA O 1
ATOM 1297 N N . CYS A 1 101 ? -16.765 66.726 13.931 1.000 43.313 89 CYS AAA N 1
ATOM 1298 C CA . CYS A 1 101 ? -17.867 66.959 12.958 1.000 45.392 89 CYS AAA CA 1
ATOM 1299 C C . CYS A 1 101 ? -19.098 66.184 13.438 1.000 46.361 89 CYS AAA C 1
ATOM 1300 O O . CYS A 1 101 ? -19.025 64.935 13.539 1.000 45.731 89 CYS AAA O 1
ATOM 1308 N N . PHE A 1 102 ? -20.153 66.930 13.760 1.000 40.718 90 PHE AAA N 1
ATOM 1309 C CA . PHE A 1 102 ? -21.497 66.437 14.118 1.000 41.929 90 PHE AAA CA 1
ATOM 1310 C C . PHE A 1 102 ? -22.274 66.292 12.813 1.000 40.890 90 PHE AAA C 1
ATOM 1311 O O . PHE A 1 102 ? -22.514 67.290 12.105 1.000 42.490 90 PHE AAA O 1
ATOM 1328 N N . GLU A 1 103 ? -22.576 65.046 12.442 1.000 43.099 91 GLU AAA N 1
ATOM 1329 C CA . GLU A 1 103 ? -22.993 64.723 11.054 1.000 45.990 91 GLU AAA CA 1
ATOM 1330 C C . GLU A 1 103 ? -24.392 64.142 11.129 1.000 46.721 91 GLU AAA C 1
ATOM 1331 O O . GLU A 1 103 ? -24.546 63.150 11.804 1.000 42.383 91 GLU AAA O 1
ATOM 1343 N N . SER A 1 104 ? -25.343 64.767 10.447 1.000 43.543 92 SER AAA N 1
ATOM 1344 C CA . SER A 1 104 ? -26.741 64.290 10.361 1.000 54.335 92 SER AAA CA 1
ATOM 1345 C C . SER A 1 104 ? -26.921 63.434 9.089 1.000 58.125 92 SER AAA C 1
ATOM 1346 O O . SER A 1 104 ? -27.745 62.548 9.152 1.000 56.222 92 SER AAA O 1
ATOM 1354 N N . GLU A 1 105 ? -26.163 63.655 8.004 1.000 61.918 93 GLU AAA N 1
ATOM 1355 C CA . GLU A 1 105 ? -26.153 62.751 6.811 1.000 68.190 93 GLU AAA CA 1
ATOM 1356 C C . GLU A 1 105 ? -25.139 61.637 7.085 1.000 73.443 93 GLU AAA C 1
ATOM 1357 O O . GLU A 1 105 ? -24.761 61.463 8.249 1.000 106.622 93 GLU AAA O 1
ATOM 1363 N N . SER A 1 106 ? -24.700 60.906 6.080 1.000 72.377 94 SER AAA N 1
ATOM 1364 C CA . SER A 1 106 ? -23.829 59.718 6.270 1.000 70.729 94 SER AAA CA 1
ATOM 1365 C C . SER A 1 106 ? -22.737 59.768 5.228 1.000 66.252 94 SER AAA C 1
ATOM 1366 O O . SER A 1 106 ? -22.468 58.739 4.639 1.000 69.681 94 SER AAA O 1
ATOM 1374 N N . ALA A 1 107 ? -22.207 60.952 4.977 1.000 62.781 95 ALA AAA N 1
ATOM 1375 C CA . ALA A 1 107 ? -21.415 61.254 3.772 1.000 65.439 95 ALA AAA CA 1
ATOM 1376 C C . ALA A 1 107 ? -19.931 61.096 4.065 1.000 63.900 95 ALA AAA C 1
ATOM 1377 O O . ALA A 1 107 ? -19.232 60.684 3.162 1.000 66.317 95 ALA AAA O 1
ATOM 1384 N N . ILE A 1 108 ? -19.459 61.446 5.262 1.000 60.375 96 ILE AAA N 1
ATOM 1385 C CA . ILE A 1 108 ? -17.993 61.585 5.501 1.000 61.603 96 ILE AAA CA 1
ATOM 1386 C C . ILE A 1 108 ? -17.390 60.175 5.523 1.000 52.875 96 ILE AAA C 1
ATOM 1387 O O . ILE A 1 108 ? -17.949 59.328 6.235 1.000 53.485 96 ILE AAA O 1
ATOM 1403 N N . THR A 1 109 ? -16.276 59.950 4.825 1.000 53.558 97 THR AAA N 1
ATOM 1404 C CA . THR A 1 109 ? -15.583 58.634 4.821 1.000 54.557 97 THR AAA CA 1
ATOM 1405 C C . THR A 1 109 ? -14.119 58.863 5.119 1.000 52.446 97 THR AAA C 1
ATOM 1406 O O . THR A 1 109 ? -13.612 59.962 4.839 1.000 48.477 97 THR AAA O 1
ATOM 1417 N N . LYS A 1 110 ? -13.430 57.842 5.590 1.000 50.787 98 LYS AAA N 1
ATOM 1418 C CA . LYS A 1 110 ? -11.967 57.999 5.786 1.000 57.501 98 LYS AAA CA 1
ATOM 1419 C C . LYS A 1 110 ? -11.281 58.392 4.465 1.000 57.632 98 LYS AAA C 1
ATOM 1420 O O . LYS A 1 110 ? -10.330 59.220 4.518 1.000 55.507 98 LYS AAA O 1
ATOM 1439 N N . ASN A 1 111 ? -11.691 57.832 3.312 1.000 60.846 99 ASN AAA N 1
ATOM 1440 C CA . ASN A 1 111 ? -10.970 58.012 2.011 1.000 62.195 99 ASN AAA CA 1
ATOM 1441 C C . ASN A 1 111 ? -11.102 59.462 1.538 1.000 60.700 99 ASN AAA C 1
ATOM 1442 O O . ASN A 1 111 ? -10.076 60.070 1.113 1.000 60.634 99 ASN AAA O 1
ATOM 1453 N N . MET A 1 112 ? -12.330 59.986 1.586 1.000 58.108 100 MET AAA N 1
ATOM 1454 C CA . MET A 1 112 ? -12.643 61.423 1.345 1.000 58.722 100 MET AAA CA 1
ATOM 1455 C C . MET A 1 112 ? -11.675 62.308 2.159 1.000 53.337 100 MET AAA C 1
ATOM 1456 O O . MET A 1 112 ? -11.075 63.234 1.610 1.000 59.384 100 MET AAA O 1
ATOM 1470 N N . LEU A 1 113 ? -11.464 62.018 3.439 1.000 62.781 101 LEU AAA N 1
ATOM 1471 C CA . LEU A 1 113 ? -10.596 62.868 4.303 1.000 58.346 101 LEU AAA CA 1
ATOM 1472 C C . LEU A 1 113 ? -9.140 62.619 3.928 1.000 60.394 101 LEU AAA C 1
ATOM 1473 O O . LEU A 1 113 ? -8.409 63.596 3.802 1.000 57.132 101 LEU AAA O 1
ATOM 1489 N N . VAL A 1 114 ? -8.730 61.363 3.743 1.000 64.250 102 VAL AAA N 1
ATOM 1490 C CA . VAL A 1 114 ? -7.285 61.061 3.489 1.000 67.450 102 VAL AAA CA 1
ATOM 1491 C C . VAL A 1 114 ? -6.883 61.736 2.180 1.000 62.418 102 VAL AAA C 1
ATOM 1492 O O . VAL A 1 114 ? -5.838 62.396 2.172 1.000 81.829 102 VAL AAA O 1
ATOM 1505 N N . GLU A 1 115 ? -7.712 61.630 1.142 1.000 65.272 103 GLU AAA N 1
ATOM 1506 C CA . GLU A 1 115 ? -7.389 62.190 -0.197 1.000 73.174 103 GLU AAA CA 1
ATOM 1507 C C . GLU A 1 115 ? -7.342 63.727 -0.156 1.000 76.769 103 GLU AAA C 1
ATOM 1508 O O . GLU A 1 115 ? -6.644 64.311 -1.001 1.000 78.107 103 GLU AAA O 1
ATOM 1520 N N . ARG A 1 116 ? -8.062 64.368 0.772 1.000 76.955 104 ARG AAA N 1
ATOM 1521 C CA . ARG A 1 116 ? -8.061 65.846 0.915 1.000 73.836 104 ARG AAA CA 1
ATOM 1522 C C . ARG A 1 116 ? -6.981 66.268 1.920 1.000 77.824 104 ARG AAA C 1
ATOM 1523 O O . ARG A 1 116 ? -7.050 67.415 2.390 1.000 73.414 104 ARG AAA O 1
ATOM 1544 N N . GLY A 1 117 ? -6.009 65.396 2.222 1.000 69.135 105 GLY AAA N 1
ATOM 1545 C CA . GLY A 1 117 ? -4.850 65.745 3.068 1.000 72.616 105 GLY AAA CA 1
ATOM 1546 C C . GLY A 1 117 ? -5.264 66.105 4.488 1.000 70.272 105 GLY AAA C 1
ATOM 1547 O O . GLY A 1 117 ? -4.551 66.855 5.156 1.000 70.382 105 GLY AAA O 1
ATOM 1551 N N . ILE A 1 118 ? -6.397 65.588 4.952 1.000 71.669 106 ILE AAA N 1
ATOM 1552 C CA . ILE A 1 118 ? -6.886 65.833 6.336 1.000 62.046 106 ILE AAA CA 1
ATOM 1553 C C . ILE A 1 118 ? -6.393 64.688 7.218 1.000 57.066 106 ILE AAA C 1
ATOM 1554 O O . ILE A 1 118 ? -6.712 63.509 6.903 1.000 63.708 106 ILE AAA O 1
ATOM 1570 N N . ASP A 1 119 ? -5.685 65.018 8.303 1.000 57.203 107 ASP AAA N 1
ATOM 1571 C CA . ASP A 1 119 ? -5.176 64.020 9.278 1.000 52.517 107 ASP AAA CA 1
ATOM 1572 C C . ASP A 1 119 ? -6.358 63.364 10.015 1.000 59.571 107 ASP AAA C 1
ATOM 1573 O O . ASP A 1 119 ? -6.987 63.995 10.886 1.000 65.596 107 ASP AAA O 1
ATOM 1582 N N . VAL A 1 120 ? -6.564 62.088 9.751 1.000 55.070 108 VAL AAA N 1
ATOM 1583 C CA . VAL A 1 120 ? -7.755 61.306 10.175 1.000 56.812 108 VAL AAA CA 1
ATOM 1584 C C . VAL A 1 120 ? -7.567 60.834 11.615 1.000 58.410 108 VAL AAA C 1
ATOM 1585 O O . VAL A 1 120 ? -8.548 60.318 12.177 1.000 54.367 108 VAL AAA O 1
ATOM 1598 N N . LYS A 1 121 ? -6.376 61.041 12.192 1.000 56.458 109 LYS AAA N 1
ATOM 1599 C CA . LYS A 1 121 ? -6.108 60.758 13.628 1.000 65.381 109 LYS AAA CA 1
ATOM 1600 C C . LYS A 1 121 ? -6.637 61.927 14.472 1.000 51.724 109 LYS AAA C 1
ATOM 1601 O O . LYS A 1 121 ? -6.854 61.709 15.633 1.000 57.110 109 LYS AAA O 1
ATOM 1607 N N . ARG A 1 122 ? -6.862 63.105 13.888 1.000 52.628 110 ARG AAA N 1
ATOM 1608 C CA . ARG A 1 122 ? -7.343 64.303 14.625 1.000 54.857 110 ARG AAA CA 1
ATOM 1609 C C . ARG A 1 122 ? -8.678 64.812 14.035 1.000 56.456 110 ARG AAA C 1
ATOM 1610 O O . ARG A 1 122 ? -8.941 66.011 14.138 1.000 55.044 110 ARG AAA O 1
ATOM 1631 N N . PHE A 1 123 ? -9.466 63.942 13.402 1.000 55.250 111 PHE AAA N 1
ATOM 1632 C CA . PHE A 1 123 ? -10.819 64.257 12.876 1.000 46.473 111 PHE AAA CA 1
ATOM 1633 C C . PHE A 1 123 ? -11.790 63.223 13.425 1.000 45.395 111 PHE AAA C 1
ATOM 1634 O O . PHE A 1 123 ? -11.587 62.019 13.219 1.000 51.863 111 PHE AAA O 1
ATOM 1651 N N . GLY A 1 124 ? -12.785 63.687 14.172 1.000 41.881 112 GLY AAA N 1
ATOM 1652 C CA . GLY A 1 124 ? -13.810 62.831 14.798 1.000 47.361 112 GLY AAA CA 1
ATOM 1653 C C . GLY A 1 124 ? -15.169 63.037 14.145 1.000 47.003 112 GLY AAA C 1
ATOM 1654 O O . GLY A 1 124 ? -15.467 64.166 13.713 1.000 44.843 112 GLY AAA O 1
ATOM 1658 N N . VAL A 1 125 ? -16.011 62.019 14.174 1.000 46.325 113 VAL AAA N 1
ATOM 1659 C CA . VAL A 1 125 ? -17.356 62.097 13.528 1.000 46.250 113 VAL AAA CA 1
ATOM 1660 C C . VAL A 1 125 ? -18.362 61.616 14.553 1.000 46.161 113 VAL AAA C 1
ATOM 1661 O O . VAL A 1 125 ? -18.127 60.533 15.108 1.000 47.535 113 VAL AAA O 1
ATOM 1674 N N . VAL A 1 126 ? -19.380 62.422 14.840 1.000 39.704 114 VAL AAA N 1
ATOM 1675 C CA . VAL A 1 126 ? -20.423 62.096 15.845 1.000 44.186 114 VAL AAA CA 1
ATOM 1676 C C . VAL A 1 126 ? -21.756 62.055 15.108 1.000 45.993 114 VAL AAA C 1
ATOM 1677 O O . VAL A 1 126 ? -22.252 63.100 14.694 1.000 41.758 114 VAL AAA O 1
ATOM 1690 N N . PRO A 1 127 ? -22.327 60.867 14.821 1.000 43.250 115 PRO AAA N 1
ATOM 1691 C CA . PRO A 1 127 ? -23.574 60.827 14.063 1.000 46.510 115 PRO AAA CA 1
ATOM 1692 C C . PRO A 1 127 ? -24.725 61.243 14.985 1.000 42.285 115 PRO AAA C 1
ATOM 1693 O O . PRO A 1 127 ? -24.923 60.693 16.012 1.000 45.174 115 PRO AAA O 1
ATOM 1704 N N . VAL A 1 128 ? -25.505 62.207 14.551 1.000 42.011 116 VAL AAA N 1
ATOM 1705 C CA . VAL A 1 128 ? -26.652 62.730 15.343 1.000 40.636 116 VAL AAA CA 1
ATOM 1706 C C . VAL A 1 128 ? -27.807 62.860 14.374 1.000 41.927 116 VAL AAA C 1
ATOM 1707 O O . VAL A 1 128 ? -27.564 63.175 13.237 1.000 44.021 116 VAL AAA O 1
ATOM 1720 N N . SER A 1 129 ? -29.020 62.630 14.819 1.000 45.591 117 SER AAA N 1
ATOM 1721 C CA . SER A 1 129 ? -30.188 62.688 13.920 1.000 45.812 117 SER AAA CA 1
ATOM 1722 C C . SER A 1 129 ? -31.197 63.703 14.446 1.000 40.907 117 SER AAA C 1
ATOM 1723 O O . SER A 1 129 ? -32.041 64.135 13.648 1.000 47.295 117 SER AAA O 1
ATOM 1731 N N . THR A 1 130 ? -31.064 64.176 15.690 1.000 43.566 118 THR AAA N 1
ATOM 1732 C CA . THR A 1 130 ? -32.006 65.185 16.271 1.000 41.916 118 THR AAA CA 1
ATOM 1733 C C . THR A 1 130 ? -31.264 66.381 16.903 1.000 42.891 118 THR AAA C 1
ATOM 1734 O O . THR A 1 130 ? -30.099 66.225 17.348 1.000 39.514 118 THR AAA O 1
ATOM 1745 N N . VAL A 1 131 ? -31.965 67.506 17.006 1.000 44.623 119 VAL AAA N 1
ATOM 1746 C CA . VAL A 1 131 ? -31.516 68.701 17.777 1.000 47.141 119 VAL AAA CA 1
ATOM 1747 C C . VAL A 1 131 ? -31.119 68.292 19.206 1.000 45.040 119 VAL AAA C 1
ATOM 1748 O O . VAL A 1 131 ? -29.973 68.625 19.624 1.000 45.790 119 VAL AAA O 1
ATOM 1761 N N . GLN A 1 132 ? -31.925 67.506 19.917 1.000 44.411 120 GLN AAA N 1
ATOM 1762 C CA . GLN A 1 132 ? -31.594 67.101 21.311 1.000 46.716 120 GLN AAA CA 1
ATOM 1763 C C . GLN A 1 132 ? -30.281 66.308 21.349 1.000 51.553 120 GLN AAA C 1
ATOM 1764 O O . GLN A 1 132 ? -29.487 66.524 22.316 1.000 46.648 120 GLN AAA O 1
ATOM 1778 N N . GLN A 1 133 ? -30.057 65.387 20.398 1.000 47.405 121 GLN AAA N 1
ATOM 1779 C CA . GLN A 1 133 ? -28.827 64.543 20.391 1.000 47.520 121 GLN AAA CA 1
ATOM 1780 C C . GLN A 1 133 ? -27.604 65.433 20.127 1.000 45.948 121 GLN AAA C 1
ATOM 1781 O O . GLN A 1 133 ? -26.603 65.281 20.829 1.000 48.394 121 GLN AAA O 1
ATOM 1795 N N . PHE A 1 134 ? -27.704 66.333 19.146 1.000 44.029 122 PHE AAA N 1
ATOM 1796 C CA . PHE A 1 134 ? -26.619 67.294 18.838 1.000 44.006 122 PHE AAA CA 1
ATOM 1797 C C . PHE A 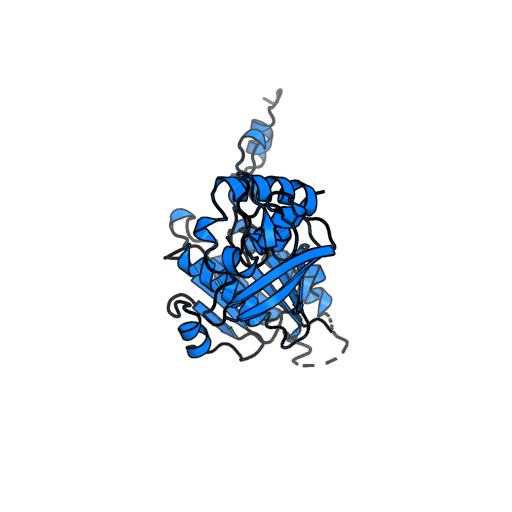1 134 ? -26.298 68.113 20.112 1.000 42.255 122 PHE AAA C 1
ATOM 1798 O O . PHE A 1 134 ? -25.147 68.170 20.502 1.000 43.165 122 PHE AAA O 1
ATOM 1815 N N . LYS A 1 135 ? -27.267 68.829 20.675 1.000 45.607 123 LYS AAA N 1
ATOM 1816 C CA . LYS A 1 135 ? -27.057 69.686 21.878 1.000 48.619 123 LYS AAA CA 1
ATOM 1817 C C . LYS A 1 135 ? -26.379 68.881 22.986 1.000 46.822 123 LYS AAA C 1
ATOM 1818 O O . LYS A 1 135 ? -25.299 69.268 23.408 1.000 48.203 123 LYS AAA O 1
ATOM 1837 N N . THR A 1 136 ? -26.990 67.795 23.451 1.000 46.315 124 THR AAA N 1
ATOM 1838 C CA . THR A 1 136 ? -26.449 66.966 24.552 1.000 44.387 124 THR AAA CA 1
ATOM 1839 C C . THR A 1 136 ? -25.008 66.556 24.228 1.000 47.510 124 THR AAA C 1
ATOM 1840 O O . THR A 1 136 ? -24.116 66.727 25.060 1.000 49.850 124 THR AAA O 1
ATOM 1851 N N . GLN A 1 137 ? -24.757 66.002 23.046 1.000 42.446 125 GLN AAA N 1
ATOM 1852 C CA . GLN A 1 137 ? -23.450 65.357 22.802 1.000 44.085 125 GLN AAA CA 1
ATOM 1853 C C . GLN A 1 137 ? -22.385 66.433 22.581 1.000 39.679 125 GLN AAA C 1
ATOM 1854 O O . GLN A 1 137 ? -21.255 66.236 23.036 1.000 43.881 125 GLN AAA O 1
ATOM 1868 N N . ALA A 1 138 ? -22.720 67.547 21.949 1.000 42.100 126 ALA AAA N 1
ATOM 1869 C CA . ALA A 1 138 ? -21.768 68.670 21.769 1.000 43.676 126 ALA AAA CA 1
ATOM 1870 C C . ALA A 1 138 ? -21.398 69.221 23.145 1.000 48.589 126 ALA AAA C 1
ATOM 1871 O O . ALA A 1 138 ? -20.217 69.435 23.383 1.000 46.709 126 ALA AAA O 1
ATOM 1878 N N . LEU A 1 139 ? -22.381 69.407 24.021 1.000 51.297 127 LEU AAA N 1
ATOM 1879 C CA . LEU A 1 139 ? -22.142 70.002 25.362 1.000 51.395 127 LEU AAA CA 1
ATOM 1880 C C . LEU A 1 139 ? -21.369 69.026 26.235 1.000 52.401 127 LEU AAA C 1
ATOM 1881 O O . LEU A 1 139 ? -20.570 69.492 27.041 1.000 46.606 127 LEU AAA O 1
ATOM 1897 N N . ARG A 1 140 ? -21.549 67.718 26.071 1.000 45.673 128 ARG AAA N 1
ATOM 1898 C CA . ARG A 1 140 ? -20.722 66.792 26.870 1.000 43.882 128 ARG AAA CA 1
ATOM 1899 C C . ARG A 1 140 ? -19.255 67.005 26.533 1.000 53.466 128 ARG AAA C 1
ATOM 1900 O O . ARG A 1 140 ? -18.437 66.963 27.452 1.000 52.863 128 ARG AAA O 1
ATOM 1921 N N . ILE A 1 141 ? -18.924 67.252 25.270 1.000 43.496 129 ILE AAA N 1
ATOM 1922 C CA . ILE A 1 141 ? -17.513 67.539 24.910 1.000 50.648 129 ILE AAA CA 1
ATOM 1923 C C . ILE A 1 141 ? -17.139 68.904 25.499 1.000 50.411 129 ILE AAA C 1
ATOM 1924 O O . ILE A 1 141 ? -16.062 69.048 26.096 1.000 49.807 129 ILE AAA O 1
ATOM 1940 N N . VAL A 1 142 ? -17.948 69.901 25.246 1.000 46.682 130 VAL AAA N 1
ATOM 1941 C CA . VAL A 1 142 ? -17.570 71.298 25.594 1.000 51.725 130 VAL AAA CA 1
ATOM 1942 C C . VAL A 1 142 ? -17.395 71.414 27.113 1.000 48.759 130 VAL AAA C 1
ATOM 1943 O O . VAL A 1 142 ? -16.441 72.072 27.517 1.000 51.235 130 VAL AAA O 1
ATOM 1956 N N . ASP A 1 143 ? -18.301 70.838 27.896 1.000 49.816 131 ASP AAA N 1
ATOM 1957 C CA . ASP A 1 143 ? -18.295 70.897 29.385 1.000 52.803 131 ASP AAA CA 1
ATOM 1958 C C . ASP A 1 143 ? -16.998 70.274 29.895 1.000 59.189 131 ASP AAA C 1
ATOM 1959 O O . ASP A 1 143 ? -16.450 70.788 30.869 1.000 59.444 131 ASP AAA O 1
ATOM 1968 N N . ASN A 1 144 ? -16.532 69.198 29.274 1.000 51.270 132 ASN AAA N 1
ATOM 1969 C CA . ASN A 1 144 ? -15.239 68.596 29.654 1.000 54.879 132 ASN AAA CA 1
ATOM 1970 C C . ASN A 1 144 ? -14.111 69.575 29.360 1.000 60.662 132 ASN AAA C 1
ATOM 1971 O O . ASN A 1 144 ? -13.304 69.895 30.277 1.000 61.335 132 ASN AAA O 1
ATOM 1982 N N . TYR A 1 145 ? -14.075 70.072 28.133 1.000 54.903 133 TYR AAA N 1
ATOM 1983 C CA . TYR A 1 145 ? -13.003 70.958 27.660 1.000 57.061 133 TYR AAA CA 1
ATOM 1984 C C . TYR A 1 145 ? -12.912 72.189 28.565 1.000 64.177 133 TYR AAA C 1
ATOM 1985 O O . TYR A 1 145 ? -11.801 72.681 28.797 1.000 63.104 133 TYR AAA O 1
ATOM 2003 N N . GLU A 1 146 ? -14.074 72.701 28.971 1.000 60.808 134 GLU AAA N 1
ATOM 2004 C CA A GLU A 1 146 ? -14.215 73.903 29.832 0.500 63.698 134 GLU AAA CA 1
ATOM 2005 C CA B GLU A 1 146 ? -14.216 73.898 29.835 0.500 64.152 134 GLU AAA CA 1
ATOM 2006 C C . GLU A 1 146 ? -13.581 73.627 31.209 1.000 68.857 134 GLU AAA C 1
ATOM 2007 O O . GLU A 1 146 ? -13.030 74.575 31.773 1.000 62.501 134 GLU AAA O 1
ATOM 2029 N N . LYS A 1 147 ? -13.688 72.395 31.723 1.000 62.780 135 LYS AAA N 1
ATOM 2030 C CA . LYS A 1 147 ? -13.154 72.006 33.065 1.000 72.977 135 LYS AAA CA 1
ATOM 2031 C C . LYS A 1 147 ? -11.628 72.054 33.057 1.000 74.153 135 LYS AAA C 1
ATOM 2032 O O . LYS A 1 147 ? -11.058 72.550 34.031 1.000 84.161 135 LYS AAA O 1
ATOM 2051 N N . GLN A 1 148 ? -11.012 71.493 32.015 1.000 72.109 136 GLN AAA N 1
ATOM 2052 C CA . GLN A 1 148 ? -9.540 71.455 31.837 1.000 67.828 136 GLN AAA CA 1
ATOM 2053 C C . GLN A 1 148 ? -8.960 72.838 32.099 1.000 71.265 136 GLN AAA C 1
ATOM 2054 O O . GLN A 1 148 ? -9.526 73.832 31.654 1.000 69.792 136 GLN AAA O 1
ATOM 2068 N N . PRO A 1 149 ? -7.825 72.946 32.831 1.000 72.339 137 PRO AAA N 1
ATOM 2069 C CA . PRO A 1 149 ? -7.070 74.200 32.895 1.000 63.217 137 PRO AAA CA 1
ATOM 2070 C C . PRO A 1 149 ? -6.721 74.723 31.495 1.000 63.149 137 PRO AAA C 1
ATOM 2071 O O . PRO A 1 149 ? -6.321 73.919 30.646 1.000 58.247 137 PRO AAA O 1
ATOM 2082 N N . LYS A 1 150 ? -6.830 76.042 31.299 1.000 63.295 138 LYS AAA N 1
ATOM 2083 C CA . LYS A 1 150 ? -6.599 76.714 29.992 1.000 75.449 138 LYS AAA CA 1
ATOM 2084 C C . LYS A 1 150 ? -5.282 76.187 29.413 1.000 78.992 138 LYS AAA C 1
ATOM 2085 O O . LYS A 1 150 ? -5.165 76.117 28.167 1.000 76.289 138 LYS AAA O 1
ATOM 2091 N N . ASN A 1 151 ? -4.343 75.816 30.287 1.000 78.611 139 ASN AAA N 1
ATOM 2092 C CA . ASN A 1 151 ? -2.956 75.403 29.930 1.000 77.297 139 ASN AAA CA 1
ATOM 2093 C C . ASN A 1 151 ? -2.928 74.016 29.268 1.000 69.336 139 ASN AAA C 1
ATOM 2094 O O . ASN A 1 151 ? -1.969 73.740 28.530 1.000 68.756 139 ASN AAA O 1
ATOM 2105 N N . GLU A 1 152 ? -3.912 73.167 29.565 1.000 66.904 140 GLU AAA N 1
ATOM 2106 C CA . GLU A 1 152 ? -3.982 71.748 29.121 1.000 70.584 140 GLU AAA CA 1
ATOM 2107 C C . GLU A 1 152 ? -4.706 71.612 27.763 1.000 68.730 140 GLU AAA C 1
ATOM 2108 O O . GLU A 1 152 ? -4.539 70.562 27.111 1.000 71.731 140 GLU AAA O 1
ATOM 2120 N N . ARG A 1 153 ? -5.461 72.630 27.341 1.000 65.053 141 ARG AAA N 1
ATOM 2121 C CA . ARG A 1 153 ? -6.436 72.551 26.213 1.000 67.368 141 ARG AAA CA 1
ATOM 2122 C C . ARG A 1 153 ? -5.723 72.663 24.867 1.000 58.729 141 ARG AAA C 1
ATOM 2123 O O . ARG A 1 153 ? -5.007 73.657 24.671 1.000 63.631 141 ARG AAA O 1
ATOM 2144 N N . GLN A 1 154 ? -5.969 71.710 23.969 1.000 58.883 142 GLN AAA N 1
ATOM 2145 C CA . GLN A 1 154 ? -5.601 71.840 22.537 1.000 61.161 142 GLN AAA CA 1
ATOM 2146 C C . GLN A 1 154 ? -6.691 72.634 21.811 1.000 61.090 142 GLN AAA C 1
ATOM 2147 O O . GLN A 1 154 ? -7.811 72.813 22.313 1.000 59.033 142 GLN AAA O 1
ATOM 2161 N N . PRO A 1 155 ? -6.364 73.247 20.656 1.000 51.601 143 PRO AAA N 1
ATOM 2162 C CA . PRO A 1 155 ? -7.374 73.952 19.867 1.000 55.607 143 PRO AAA CA 1
ATOM 2163 C C . PRO A 1 155 ? -8.377 72.944 19.281 1.000 53.118 143 PRO AAA C 1
ATOM 2164 O O . PRO A 1 155 ? -7.993 71.823 18.894 1.000 48.865 143 PRO AAA O 1
ATOM 2175 N N . VAL A 1 156 ? -9.638 73.352 19.254 1.000 46.696 144 VAL AAA N 1
ATOM 2176 C CA . VAL A 1 156 ? -10.763 72.494 18.766 1.000 49.616 144 VAL AAA CA 1
ATOM 2177 C C . VAL A 1 156 ? -11.573 73.323 17.771 1.000 46.477 144 VAL AAA C 1
ATOM 2178 O O . VAL A 1 156 ? -11.841 74.481 18.056 1.000 46.407 144 VAL AAA O 1
ATOM 2191 N N . LEU A 1 157 ? -11.952 72.718 16.651 1.000 47.767 145 LEU AAA N 1
ATOM 2192 C CA . LEU A 1 157 ? -12.948 73.253 15.695 1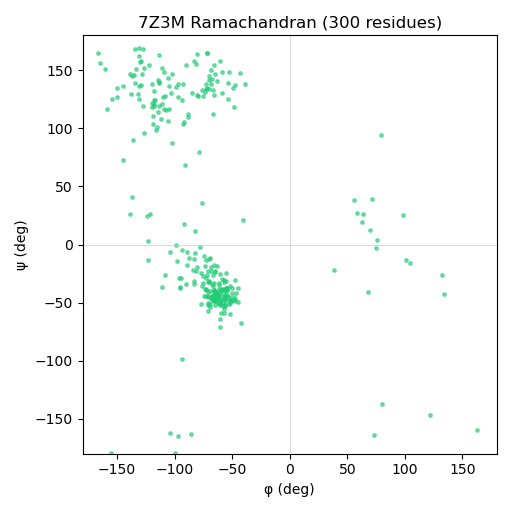.000 47.721 145 LEU AAA CA 1
ATOM 2193 C C . LEU A 1 157 ? -14.126 72.281 15.622 1.000 49.242 145 LEU AAA C 1
ATOM 2194 O O . LEU A 1 157 ? -13.921 71.083 15.412 1.000 40.964 145 LEU AAA O 1
ATOM 2210 N N . PHE A 1 158 ? -15.329 72.817 15.725 1.000 42.870 146 PHE AAA N 1
ATOM 2211 C CA . PHE A 1 158 ? -16.560 72.024 15.539 1.000 43.491 146 PHE AAA CA 1
ATOM 2212 C C . PHE A 1 158 ? -17.119 72.321 14.151 1.000 38.491 146 PHE AAA C 1
ATOM 2213 O O . PHE A 1 158 ? -17.123 73.488 13.642 1.000 38.850 146 PHE AAA O 1
ATOM 2230 N N . ILE A 1 159 ? -17.715 71.284 13.580 1.000 38.027 147 ILE AAA N 1
ATOM 2231 C CA . ILE A 1 159 ? -18.564 71.450 12.379 1.000 41.628 147 ILE AAA CA 1
ATOM 2232 C C . ILE A 1 159 ? -19.909 70.761 12.642 1.000 42.906 147 ILE AAA C 1
ATOM 2233 O O . ILE A 1 159 ? -19.908 69.658 13.216 1.000 36.182 147 ILE AAA O 1
ATOM 2249 N N . LEU A 1 160 ? -21.008 71.403 12.247 1.000 38.532 148 LEU AAA N 1
ATOM 2250 C CA . LEU A 1 160 ? -22.328 70.731 12.210 1.000 42.412 148 LEU AAA CA 1
ATOM 2251 C C . LEU A 1 160 ? -22.749 70.654 10.734 1.000 41.621 148 LEU AAA C 1
ATOM 2252 O O . LEU A 1 160 ? -22.965 71.720 10.117 1.000 39.116 148 LEU AAA O 1
ATOM 2268 N N . ASP A 1 161 ? -22.828 69.428 10.208 1.000 41.965 149 ASP AAA N 1
ATOM 2269 C CA . ASP A 1 161 ? -23.235 69.125 8.811 1.000 46.753 149 ASP AAA CA 1
ATOM 2270 C C . ASP A 1 161 ? -24.380 68.116 8.824 1.000 44.045 149 ASP AAA C 1
ATOM 2271 O O . ASP A 1 161 ? -24.123 66.939 9.014 1.000 47.722 149 ASP AAA O 1
ATOM 2280 N N . SER A 1 162 ? -25.637 68.554 8.738 1.000 38.223 150 SER AAA N 1
ATOM 2281 C CA . SER A 1 162 ? -26.038 69.931 8.572 1.000 39.819 150 SER AAA CA 1
ATOM 2282 C C . SER A 1 162 ? -27.180 70.252 9.546 1.000 42.646 150 SER AAA C 1
ATOM 2283 O O . SER A 1 162 ? -27.847 69.322 10.032 1.000 43.728 150 SER AAA O 1
ATOM 2291 N N . LEU A 1 163 ? -27.509 71.530 9.708 1.000 41.461 151 LEU AAA N 1
ATOM 2292 C CA . LEU A 1 163 ? -28.564 71.952 10.644 1.000 40.874 151 LEU AAA CA 1
ATOM 2293 C C . LEU A 1 163 ? -29.970 71.523 10.176 1.000 39.426 151 LEU AAA C 1
ATOM 2294 O O . LEU A 1 163 ? -30.729 70.928 10.999 1.000 40.384 151 LEU AAA O 1
ATOM 2310 N N . GLY A 1 164 ? -30.363 71.873 8.958 1.000 42.742 152 GLY AAA N 1
ATOM 2311 C CA . GLY A 1 164 ? -31.734 71.595 8.425 1.000 41.577 152 GLY AAA CA 1
ATOM 2312 C C . GLY A 1 164 ? -32.055 70.109 8.309 1.000 47.273 152 GLY AAA C 1
ATOM 2313 O O . GLY A 1 164 ? -33.225 69.769 8.305 1.000 48.649 152 GLY AAA O 1
ATOM 2317 N N . MET A 1 165 ? -31.055 69.226 8.304 1.000 47.922 153 MET AAA N 1
ATOM 2318 C CA . MET A 1 165 ? -31.287 67.758 8.281 1.000 47.193 153 MET AAA CA 1
ATOM 2319 C C . MET A 1 165 ? -31.406 67.200 9.702 1.000 46.173 153 MET AAA C 1
ATOM 2320 O O . MET A 1 165 ? -31.751 66.014 9.795 1.000 53.757 153 MET AAA O 1
ATOM 2334 N N . LEU A 1 166 ? -31.182 67.979 10.782 1.000 41.208 154 LEU AAA N 1
ATOM 2335 C CA . LEU A 1 166 ? -31.520 67.461 12.130 1.000 43.985 154 LEU AAA CA 1
ATOM 2336 C C . LEU A 1 166 ? -33.039 67.469 12.257 1.000 40.684 154 LEU AAA C 1
ATOM 2337 O O . LEU A 1 166 ? -33.663 68.441 11.813 1.000 41.154 154 LEU AAA O 1
ATOM 2353 N N . SER A 1 167 ? -33.587 66.404 12.829 1.000 42.775 155 SER AAA N 1
ATOM 2354 C CA . SER A 1 167 ? -35.020 66.261 13.177 1.000 46.256 155 SER AAA CA 1
ATOM 2355 C C . SER A 1 167 ? -35.117 66.630 14.656 1.000 47.566 155 SER AAA C 1
ATOM 2356 O O . SER A 1 167 ? -34.129 67.197 15.165 1.000 48.141 155 SER AAA O 1
ATOM 2364 N N . THR A 1 168 ? -36.224 66.300 15.322 1.000 53.013 156 THR AAA N 1
ATOM 2365 C CA . THR A 1 168 ? -36.460 66.450 16.790 1.000 55.348 156 THR AAA CA 1
ATOM 2366 C C . THR A 1 168 ? -36.906 65.100 17.348 1.000 58.571 156 THR AAA C 1
ATOM 2367 O O . THR A 1 168 ? -37.407 64.310 16.547 1.000 53.169 156 THR AAA O 1
ATOM 2378 N N . ASP A 1 169 ? -36.641 64.791 18.621 1.000 54.551 157 ASP AAA N 1
ATOM 2379 C CA . ASP A 1 169 ? -37.050 63.478 19.215 1.000 63.232 157 ASP AAA CA 1
ATOM 2380 C C . ASP A 1 169 ? -38.548 63.244 18.898 1.000 61.579 157 ASP AAA C 1
ATOM 2381 O O . ASP A 1 169 ? -38.918 62.098 18.557 1.000 60.372 157 ASP AAA O 1
ATOM 2390 N N . LYS A 1 170 ? -39.361 64.303 18.921 1.000 55.623 158 LYS AAA N 1
ATOM 2391 C CA . LYS A 1 170 ? -40.826 64.269 18.656 1.000 72.478 158 LYS AAA CA 1
ATOM 2392 C C . LYS A 1 170 ? -41.041 63.753 17.228 1.000 73.769 158 LYS AAA C 1
ATOM 2393 O O . LYS A 1 170 ? -41.496 62.595 17.073 1.000 74.602 158 LYS AAA O 1
ATOM 2399 N N . GLU A 1 171 ? -40.693 64.582 16.240 1.000 75.515 159 GLU AAA N 1
ATOM 2400 C CA . GLU A 1 171 ? -40.815 64.293 14.790 1.000 63.515 159 GLU AAA CA 1
ATOM 2401 C C . GLU A 1 171 ? -40.289 62.880 14.527 1.000 69.681 159 GLU AAA C 1
ATOM 2402 O O . GLU A 1 171 ? -40.908 62.186 13.743 1.000 72.247 159 GLU AAA O 1
ATOM 2414 N N . MET A 1 172 ? -39.228 62.416 15.185 1.000 63.730 160 MET AAA N 1
ATOM 2415 C CA . MET A 1 172 ? -38.754 61.025 14.951 1.000 68.367 160 MET AAA CA 1
ATOM 2416 C C . MET A 1 172 ? -39.711 60.083 15.691 1.000 73.537 160 MET AAA C 1
ATOM 2417 O O . MET A 1 172 ? -39.470 58.860 15.582 1.000 80.531 160 MET AAA O 1
ATOM 2431 N N . ARG A 1 182 ? -46.847 69.518 11.393 1.000 97.786 170 ARG AAA N 1
ATOM 2432 C CA . ARG A 1 182 ? -45.977 70.683 11.721 1.000 97.207 170 ARG AAA CA 1
ATOM 2433 C C . ARG A 1 182 ? -45.622 70.620 13.210 1.000 98.018 170 ARG AAA C 1
ATOM 2434 O O . ARG A 1 182 ? -46.561 70.531 14.007 1.000 89.172 170 ARG AAA O 1
ATOM 2440 N N . ASP A 1 183 ? -44.332 70.638 13.574 1.000 100.653 171 ASP AAA N 1
ATOM 2441 C CA . ASP A 1 183 ? -43.892 70.666 14.999 1.000 93.647 171 ASP AAA CA 1
ATOM 2442 C C . ASP A 1 183 ? -43.202 72.006 15.287 1.000 83.929 171 ASP AAA C 1
ATOM 2443 O O . ASP A 1 183 ? -42.554 72.537 14.358 1.000 67.837 171 ASP AAA O 1
ATOM 2452 N N . THR A 1 185 ? -42.459 73.575 18.096 1.000 72.842 173 THR AAA N 1
ATOM 2453 C CA . THR A 1 185 ? -41.426 72.944 18.972 1.000 71.431 173 THR AAA CA 1
ATOM 2454 C C . THR A 1 185 ? -40.020 72.977 18.326 1.000 69.271 173 THR AAA C 1
ATOM 2455 O O . THR A 1 185 ? -39.065 73.213 19.086 1.000 58.332 173 THR AAA O 1
ATOM 2466 N N . ARG A 1 186 ? -39.869 72.723 17.013 1.000 65.350 174 ARG AAA N 1
ATOM 2467 C CA . ARG A 1 186 ? -38.544 72.655 16.316 1.000 62.345 174 ARG AAA CA 1
ATOM 2468 C C . ARG A 1 186 ? -37.815 73.980 16.494 1.000 60.044 174 ARG AAA C 1
ATOM 2469 O O . ARG A 1 186 ? -36.668 73.949 16.950 1.000 64.958 174 ARG AAA O 1
ATOM 2490 N N . ALA A 1 187 ? -38.489 75.079 16.146 1.000 59.067 175 ALA AAA N 1
ATOM 2491 C CA . ALA A 1 187 ? -37.981 76.466 16.208 1.000 59.052 175 ALA AAA CA 1
ATOM 2492 C C . ALA A 1 187 ? -37.516 76.764 17.638 1.000 61.337 175 ALA AAA C 1
ATOM 2493 O O . ALA A 1 187 ? -36.397 77.267 17.813 1.000 59.653 175 ALA AAA O 1
ATOM 2500 N N . GLN A 1 188 ? -38.312 76.370 18.628 1.000 60.008 176 GLN AAA N 1
ATOM 2501 C CA . GLN A 1 188 ? -38.069 76.669 20.060 1.000 61.381 176 GLN AAA CA 1
ATOM 2502 C C . GLN A 1 188 ? -36.895 75.805 20.538 1.000 55.866 176 GLN AAA C 1
ATOM 2503 O O . GLN A 1 188 ? -36.055 76.322 21.299 1.000 49.753 176 GLN AAA O 1
ATOM 2517 N N . LEU A 1 189 ? -36.799 74.550 20.078 1.000 50.537 177 LEU AAA N 1
ATOM 2518 C CA . LEU A 1 189 ? -35.682 73.659 20.470 1.000 57.686 177 LEU AAA CA 1
ATOM 2519 C C . LEU A 1 189 ? -34.379 74.234 19.912 1.000 42.696 177 LEU AAA C 1
ATOM 2520 O O . LEU A 1 189 ? -33.347 74.187 20.595 1.000 50.334 177 LEU AAA O 1
ATOM 2536 N N . ILE A 1 190 ? -34.416 74.761 18.709 1.000 49.177 178 ILE AAA N 1
ATOM 2537 C CA . ILE A 1 190 ? -33.152 75.200 18.081 1.000 50.698 178 ILE AAA CA 1
ATOM 2538 C C . ILE A 1 190 ? -32.711 76.477 18.804 1.000 46.485 178 ILE AAA C 1
ATOM 2539 O O . ILE A 1 190 ? -31.503 76.620 19.090 1.000 44.074 178 ILE AAA O 1
ATOM 2555 N N . LYS A 1 191 ? -33.630 77.403 19.059 1.000 49.880 179 LYS AAA N 1
ATOM 2556 C CA . LYS A 1 191 ? -33.304 78.686 19.743 1.000 50.264 179 LYS AAA CA 1
ATOM 2557 C C . LYS A 1 191 ? -32.644 78.419 21.098 1.000 49.423 179 LYS AAA C 1
ATOM 2558 O O . LYS A 1 191 ? -31.580 79.004 21.377 1.000 43.872 179 LYS AAA O 1
ATOM 2577 N N . ALA A 1 192 ? -33.268 77.586 21.931 1.000 48.730 180 ALA AAA N 1
ATOM 2578 C CA . ALA A 1 192 ? -32.720 77.173 23.236 1.000 47.109 180 ALA AAA CA 1
ATOM 2579 C C . ALA A 1 192 ? -31.336 76.558 23.059 1.000 46.643 180 ALA AAA C 1
ATOM 2580 O O . ALA A 1 192 ? -30.433 76.939 23.814 1.000 46.311 180 ALA AAA O 1
ATOM 2587 N N . ALA A 1 193 ? -31.196 75.557 22.178 1.000 46.524 181 ALA AAA N 1
ATOM 2588 C CA . ALA A 1 193 ? -29.945 74.776 22.025 1.000 45.021 181 ALA AAA CA 1
ATOM 2589 C C . ALA A 1 193 ? -28.806 75.731 21.638 1.000 42.238 181 ALA AAA C 1
AT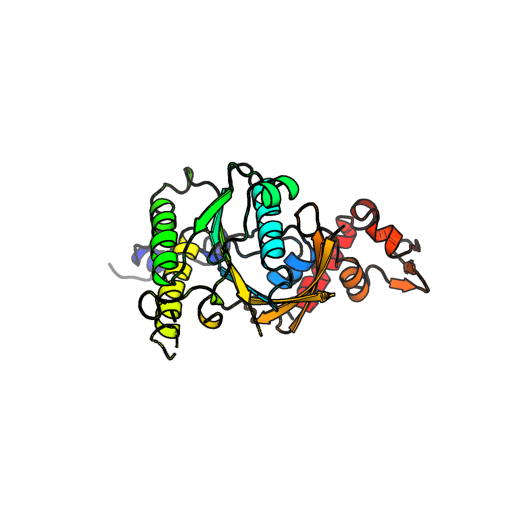OM 2590 O O . ALA A 1 193 ? -27.717 75.659 22.239 1.000 43.483 181 ALA AAA O 1
ATOM 2597 N N . PHE A 1 194 ? -29.039 76.603 20.666 1.000 41.791 182 PHE AAA N 1
ATOM 2598 C CA . PHE A 1 194 ? -28.005 77.556 20.171 1.000 43.166 182 PHE AAA CA 1
ATOM 2599 C C . PHE A 1 194 ? -27.743 78.693 21.181 1.000 53.077 182 PHE AAA C 1
ATOM 2600 O O . PHE A 1 194 ? -26.568 79.139 21.275 1.000 44.953 182 PHE AAA O 1
ATOM 2617 N N . ARG A 1 195 ? -28.722 79.082 22.001 1.000 46.644 183 ARG AAA N 1
ATOM 2618 C CA . ARG A 1 195 ? -28.435 80.039 23.103 1.000 42.597 183 ARG AAA CA 1
ATOM 2619 C C . ARG A 1 195 ? -27.332 79.413 23.978 1.000 45.648 183 ARG AAA C 1
ATOM 2620 O O . ARG A 1 195 ? -26.263 80.020 24.110 1.000 40.271 183 ARG AAA O 1
ATOM 2641 N N . VAL A 1 196 ? -27.527 78.199 24.494 1.000 37.528 184 VAL AAA N 1
ATOM 2642 C CA . VAL A 1 196 ? -26.544 77.550 25.393 1.000 41.289 184 VAL AAA CA 1
ATOM 2643 C C . VAL A 1 196 ? -25.226 77.264 24.653 1.000 46.333 184 VAL AAA C 1
ATOM 2644 O O . VAL A 1 196 ? -24.150 77.398 25.280 1.000 42.704 184 VAL AAA O 1
ATOM 2657 N N . LEU A 1 197 ? -25.271 76.801 23.407 1.000 47.494 185 LEU AAA N 1
ATOM 2658 C CA . LEU A 1 197 ? -24.020 76.498 22.651 1.000 45.025 185 LEU AAA CA 1
ATOM 2659 C C . LEU A 1 197 ? -23.259 77.793 22.436 1.000 39.698 185 LEU AAA C 1
ATOM 2660 O O . LEU A 1 197 ? -22.032 77.798 22.540 1.000 41.182 185 LEU AAA O 1
ATOM 2676 N N . THR A 1 198 ? -23.954 78.829 21.999 1.000 35.356 186 THR AAA N 1
ATOM 2677 C CA . THR A 1 198 ? -23.313 80.147 21.743 1.000 41.812 186 THR AAA CA 1
ATOM 2678 C C . THR A 1 198 ? -22.554 80.589 22.999 1.000 47.281 186 THR AAA C 1
ATOM 2679 O O . THR A 1 198 ? -21.386 80.996 22.904 1.000 47.262 186 THR AAA O 1
ATOM 2690 N N . LEU A 1 199 ? -23.183 80.470 24.161 1.000 49.455 187 LEU AAA N 1
ATOM 2691 C CA . LEU A 1 199 ? -22.547 80.885 25.427 1.000 44.334 187 LEU AAA CA 1
ATOM 2692 C C . LEU A 1 199 ? -21.372 79.964 25.712 1.000 47.893 187 LEU AAA C 1
ATOM 2693 O O . LEU A 1 199 ? -20.297 80.436 26.111 1.000 42.081 187 LEU AAA O 1
ATOM 2709 N N . LYS A 1 200 ? -21.585 78.664 25.612 1.000 42.246 188 LYS AAA N 1
ATOM 2710 C CA . LYS A 1 200 ? -20.543 77.718 26.079 1.000 44.199 188 LYS AAA CA 1
ATOM 2711 C C . LYS A 1 200 ? -19.384 77.658 25.061 1.000 50.701 188 LYS AAA C 1
ATOM 2712 O O . LYS A 1 200 ? -18.207 77.551 25.491 1.000 48.225 188 LYS AAA O 1
ATOM 2731 N N . LEU A 1 201 ? -19.646 77.813 23.763 1.000 46.637 189 LEU AAA N 1
ATOM 2732 C CA . LEU A 1 201 ? -18.537 77.792 22.771 1.000 46.581 189 LEU AAA CA 1
ATOM 2733 C C . LEU A 1 201 ? -17.732 79.083 22.950 1.000 48.702 189 LEU AAA C 1
ATOM 2734 O O . LEU A 1 201 ? -16.520 79.046 22.770 1.000 48.752 189 LEU AAA O 1
ATOM 2750 N N . GLY A 1 202 ? -18.439 80.183 23.169 1.000 45.761 190 GLY AAA N 1
ATOM 2751 C CA . GLY A 1 202 ? -17.873 81.528 23.371 1.000 51.194 190 GLY AAA CA 1
ATOM 2752 C C . GLY A 1 202 ? -16.883 81.579 24.525 1.000 53.557 190 GLY AAA C 1
ATOM 2753 O O . GLY A 1 202 ? -15.805 82.129 24.356 1.000 54.238 190 GLY AAA O 1
ATOM 2757 N N . ARG A 1 203 ? -17.236 81.007 25.670 1.000 58.066 191 ARG AAA N 1
ATOM 2758 C CA . ARG A 1 203 ? -16.352 80.984 26.862 1.000 58.498 191 ARG AAA CA 1
ATOM 2759 C C . ARG A 1 203 ? -15.234 79.982 26.618 1.000 58.112 191 ARG AAA C 1
ATOM 2760 O O . ARG A 1 203 ? -14.130 80.232 27.063 1.000 51.342 191 ARG AAA O 1
ATOM 2781 N N . ALA A 1 204 ? -15.532 78.851 25.974 1.000 51.771 192 ALA AAA N 1
ATOM 2782 C CA . ALA A 1 204 ? -14.549 77.771 25.811 1.000 46.405 192 ALA AAA CA 1
ATOM 2783 C C . ALA A 1 204 ? -13.490 78.150 24.764 1.000 44.721 192 ALA AAA C 1
ATOM 2784 O O . ALA A 1 204 ? -12.430 77.514 24.771 1.000 46.741 192 ALA AAA O 1
ATOM 2791 N N . GLY A 1 205 ? -13.738 79.126 23.903 1.000 44.492 193 GLY AAA N 1
ATOM 2792 C CA . GLY A 1 205 ? -12.832 79.409 22.774 1.000 46.229 193 GLY AAA CA 1
ATOM 2793 C C . GLY A 1 205 ? -12.915 78.303 21.702 1.000 52.753 193 GLY AAA C 1
ATOM 2794 O O . GLY A 1 205 ? -11.875 77.966 21.111 1.000 45.418 193 GLY AAA O 1
ATOM 2798 N N . ILE A 1 206 ? -14.109 77.769 21.398 1.000 47.262 194 ILE AAA N 1
ATOM 2799 C CA . ILE A 1 206 ? -14.300 76.815 20.252 1.000 45.467 194 ILE AAA CA 1
ATOM 2800 C C . ILE A 1 206 ? -15.172 77.456 19.188 1.000 43.792 194 ILE AAA C 1
ATOM 2801 O O . ILE A 1 206 ? -16.309 77.809 19.455 1.000 49.431 194 ILE AAA O 1
ATOM 2817 N N . PRO A 1 207 ? -14.664 77.643 17.955 1.000 44.358 195 PRO AAA N 1
ATOM 2818 C CA . PRO A 1 207 ? -15.485 78.103 16.853 1.000 45.301 195 PRO AAA CA 1
ATOM 2819 C C . PRO A 1 207 ? -16.263 76.915 16.264 1.000 44.804 195 PRO AAA C 1
ATOM 2820 O O . PRO A 1 207 ? -15.851 75.763 16.393 1.000 40.748 195 PRO AAA O 1
ATOM 2831 N N . MET A 1 208 ? -17.383 77.219 15.630 1.000 42.517 196 MET AAA N 1
ATOM 2832 C CA . MET A 1 208 ? -18.233 76.177 15.007 1.000 43.090 196 MET AAA CA 1
ATOM 2833 C C . MET A 1 208 ? -18.723 76.658 13.643 1.000 41.854 196 MET AAA C 1
ATOM 2834 O O . MET A 1 208 ? -19.232 77.802 13.501 1.000 40.088 196 MET AAA O 1
ATOM 2848 N N . ILE A 1 209 ? -18.526 75.791 12.654 1.000 39.821 197 ILE AAA N 1
ATOM 2849 C CA . ILE A 1 209 ? -19.106 75.973 11.308 1.000 40.018 197 ILE AAA CA 1
ATOM 2850 C C . ILE A 1 209 ? -20.381 75.151 11.212 1.000 38.783 197 ILE AAA C 1
ATOM 2851 O O . ILE A 1 209 ? -20.311 73.923 11.379 1.000 38.734 197 ILE AAA O 1
ATOM 2867 N N . VAL A 1 210 ? -21.461 75.796 10.817 1.000 39.511 198 VAL AAA N 1
ATOM 2868 C CA . VAL A 1 210 ? -22.774 75.103 10.692 1.000 40.403 198 VAL AAA CA 1
ATOM 2869 C C . VAL A 1 210 ? -23.184 75.170 9.237 1.000 41.880 198 VAL AAA C 1
ATOM 2870 O O . VAL A 1 210 ? -23.341 76.296 8.747 1.000 38.456 198 VAL AAA O 1
ATOM 2883 N N . THR A 1 211 ? -23.348 74.009 8.580 1.000 42.017 199 THR AAA N 1
ATOM 2884 C CA . THR A 1 211 ? -23.842 73.984 7.170 1.000 39.138 199 THR AAA CA 1
ATOM 2885 C C . THR A 1 211 ? -25.372 73.883 7.180 1.000 37.628 199 THR AAA C 1
ATOM 2886 O O . THR A 1 211 ? -25.949 73.287 8.129 1.000 39.175 199 THR AAA O 1
ATOM 2897 N N . ASN A 1 212 ? -26.006 74.359 6.111 1.000 39.125 200 ASN AAA N 1
ATOM 2898 C CA . ASN A 1 212 ? -27.486 74.399 6.020 1.000 42.190 200 ASN AAA CA 1
ATOM 2899 C C . ASN A 1 212 ? -27.890 74.367 4.535 1.000 42.117 200 ASN AAA C 1
ATOM 2900 O O . ASN A 1 212 ? -27.427 75.199 3.794 1.000 44.000 200 ASN AAA O 1
ATOM 2911 N N . HIS A 1 213 ? -28.731 73.416 4.130 1.000 42.283 201 HIS AAA N 1
ATOM 2912 C CA . HIS A 1 213 ? -29.366 73.400 2.793 1.000 42.899 201 HIS AAA CA 1
ATOM 2913 C C . HIS A 1 213 ? -30.297 74.597 2.721 1.000 49.316 201 HIS AAA C 1
ATOM 2914 O O . HIS A 1 213 ? -31.082 74.762 3.633 1.000 49.152 201 HIS AAA O 1
ATOM 2929 N N . VAL A 1 214 ? -30.188 75.404 1.674 1.000 49.780 202 VAL AAA N 1
ATOM 2930 C CA . VAL A 1 214 ? -31.163 76.489 1.357 1.000 54.818 202 VAL AAA CA 1
ATOM 2931 C C . VAL A 1 214 ? -31.879 76.109 0.055 1.000 56.392 202 VAL AAA C 1
ATOM 2932 O O . VAL A 1 214 ? -31.215 75.581 -0.843 1.000 56.638 202 VAL AAA O 1
ATOM 2945 N N . TYR A 1 215 ? -33.179 76.339 -0.053 1.000 57.581 203 TYR AAA N 1
ATOM 2946 C CA . TYR A 1 215 ? -33.959 75.971 -1.260 1.000 59.441 203 TYR AAA CA 1
ATOM 2947 C C . TYR A 1 215 ? -34.407 77.232 -2.013 1.000 61.495 203 TYR AAA C 1
ATOM 2948 O O . TYR A 1 215 ? -35.337 77.827 -1.505 1.000 66.475 203 TYR AAA O 1
ATOM 2966 N N . GLY A 1 233 ? -34.144 77.223 11.048 1.000 71.428 221 GLY AAA N 1
ATOM 2967 C CA . GLY A 1 233 ? -33.762 77.824 12.338 1.000 70.507 221 GLY AAA CA 1
ATOM 2968 C C . GLY A 1 233 ? -32.360 78.401 12.308 1.000 63.168 221 GLY AAA C 1
ATOM 2969 O O . GLY A 1 233 ? -31.763 78.584 13.394 1.000 60.559 221 GLY AAA O 1
ATOM 2973 N N . ALA A 1 234 ? -31.845 78.692 11.120 1.000 57.796 222 ALA AAA N 1
ATOM 2974 C CA . ALA A 1 234 ? -30.488 79.239 10.918 1.000 70.101 222 ALA AAA CA 1
ATOM 2975 C C . ALA A 1 234 ? -30.398 80.593 11.617 1.000 59.260 222 ALA AAA C 1
ATOM 2976 O O . ALA A 1 234 ? -29.303 80.978 12.034 1.000 51.795 222 ALA AAA O 1
ATOM 2983 N N . VAL A 1 235 ? -31.507 81.323 11.641 1.000 56.444 223 VAL AAA N 1
ATOM 2984 C CA . VAL A 1 235 ? -31.568 82.675 12.250 1.000 57.247 223 VAL AAA CA 1
ATOM 2985 C C . VAL A 1 235 ? -31.173 82.571 13.738 1.000 47.187 223 VAL AAA C 1
ATOM 2986 O O . VAL A 1 235 ? -30.589 83.514 14.232 1.000 52.781 223 VAL AAA O 1
ATOM 2999 N N . TYR A 1 236 ? -31.418 81.439 14.400 1.000 46.250 224 TYR AAA N 1
ATOM 3000 C CA . TYR A 1 236 ? -31.013 81.188 15.807 1.000 45.445 224 TYR AAA CA 1
ATOM 3001 C C . TYR A 1 236 ? -29.577 80.692 15.920 1.000 54.179 224 TYR AAA C 1
ATOM 3002 O O . TYR A 1 236 ? -28.995 80.828 17.018 1.000 50.934 224 TYR AAA O 1
ATOM 3020 N N . ALA A 1 237 ? -28.996 80.120 14.865 1.000 49.099 225 ALA AAA N 1
ATOM 3021 C CA . ALA A 1 237 ? -27.627 79.561 14.982 1.000 47.869 225 ALA AAA CA 1
ATOM 3022 C C . ALA A 1 237 ? -26.590 80.684 15.073 1.000 39.497 225 ALA AAA C 1
ATOM 3023 O O . ALA A 1 237 ? -25.569 80.498 15.767 1.000 44.105 225 ALA AAA O 1
ATOM 3030 N N . SER A 1 238 ? -26.749 81.761 14.321 1.000 46.396 226 SER AAA N 1
ATOM 3031 C CA . SER A 1 238 ? -25.685 82.783 14.229 1.000 48.017 226 SER AAA CA 1
ATOM 3032 C C . SER A 1 238 ? -26.223 84.064 13.633 1.000 45.762 226 SER AAA C 1
ATOM 3033 O O . SER A 1 238 ? -27.101 83.982 12.805 1.000 46.221 226 SER AAA O 1
ATOM 3041 N N . SER A 1 239 ? -25.570 85.172 13.933 1.000 47.480 227 SER AAA N 1
ATOM 3042 C CA . SER A 1 239 ? -25.843 86.484 13.298 1.000 57.480 227 SER AAA CA 1
ATOM 3043 C C . SER A 1 239 ? -25.013 86.626 12.010 1.000 55.260 227 SER AAA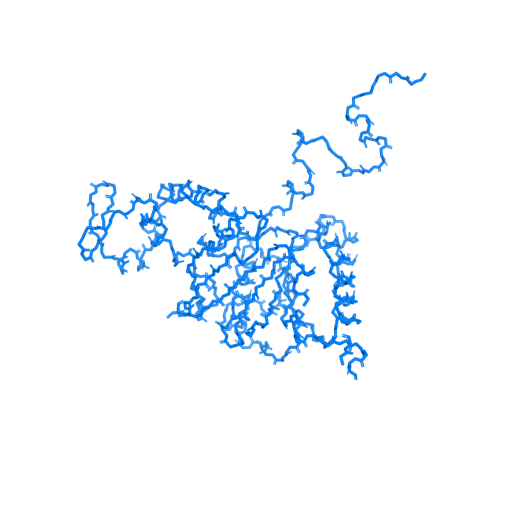 C 1
ATOM 3044 O O . SER A 1 239 ? -25.278 87.557 11.262 1.000 54.402 227 SER AAA O 1
ATOM 3052 N N . THR A 1 240 ? -24.043 85.730 11.770 1.000 52.299 228 THR AAA N 1
ATOM 3053 C CA . THR A 1 240 ? -23.263 85.620 10.508 1.000 48.413 228 THR AAA CA 1
ATOM 3054 C C . THR A 1 240 ? -23.718 84.395 9.714 1.000 47.633 228 THR AAA C 1
ATOM 3055 O O . THR A 1 240 ? -23.378 83.258 10.077 1.000 44.026 228 THR AAA O 1
ATOM 3066 N N . ILE A 1 241 ? -24.440 84.635 8.637 1.000 50.281 229 ILE AAA N 1
ATOM 3067 C CA . ILE A 1 241 ? -24.944 83.590 7.718 1.000 48.818 229 ILE AAA CA 1
ATOM 3068 C C . ILE A 1 241 ? -24.354 83.877 6.345 1.000 51.038 229 ILE AAA C 1
ATOM 3069 O O . ILE A 1 241 ? -24.634 84.961 5.811 1.000 55.534 229 ILE AAA O 1
ATOM 3085 N N . LEU A 1 242 ? -23.563 82.945 5.814 1.000 47.497 230 LEU AAA N 1
ATOM 3086 C CA . LEU A 1 242 ? -22.962 83.060 4.447 1.000 50.330 230 LEU AAA CA 1
ATOM 3087 C C . LEU A 1 242 ? -23.692 82.109 3.497 1.000 49.920 230 LEU AAA C 1
ATOM 3088 O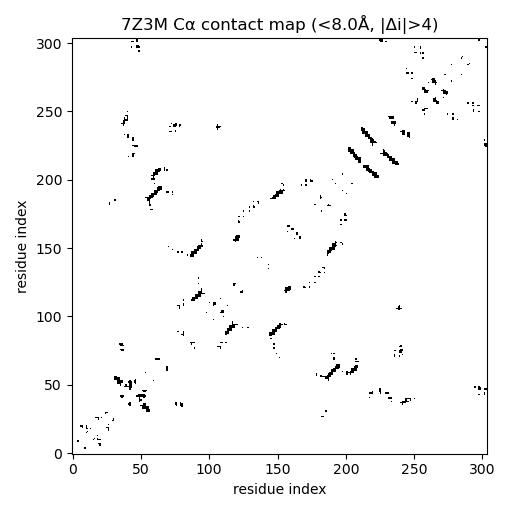 O . LEU A 1 242 ? -24.224 81.077 3.963 1.000 51.020 230 LEU AAA O 1
ATOM 3104 N N . THR A 1 243 ? -23.883 82.536 2.249 1.000 53.401 231 THR AAA N 1
ATOM 3105 C CA . THR A 1 243 ? -24.461 81.705 1.160 1.000 53.238 231 THR AAA CA 1
ATOM 3106 C C . THR A 1 243 ? -23.362 81.372 0.140 1.000 54.600 231 THR AAA C 1
ATOM 3107 O O . THR A 1 243 ? -22.663 82.306 -0.322 1.000 51.351 231 THR AAA O 1
ATOM 3118 N N . LEU A 1 244 ? -23.189 80.094 -0.173 1.000 50.017 232 LEU AAA N 1
ATOM 3119 C CA . LEU A 1 244 ? -22.379 79.656 -1.341 1.000 53.092 232 LEU AAA CA 1
ATOM 3120 C C . LEU A 1 244 ? -23.326 79.493 -2.533 1.000 54.230 232 LEU AAA C 1
ATOM 3121 O O . LEU A 1 244 ? -24.431 78.939 -2.315 1.000 54.359 232 LEU AAA O 1
ATOM 3137 N N . SER A 1 245 ? -22.919 79.946 -3.726 1.000 53.163 233 SER AAA N 1
ATOM 3138 C CA . SER A 1 245 ? -23.592 79.612 -5.019 1.000 61.764 233 SER AAA CA 1
ATOM 3139 C C . SER A 1 245 ? -22.550 79.239 -6.095 1.000 66.278 233 SER AAA C 1
ATOM 3140 O O . SER A 1 245 ? -21.464 79.861 -6.118 1.000 55.033 233 SER AAA O 1
ATOM 3148 N N . LYS A 1 246 ? -22.841 78.206 -6.905 1.000 83.788 234 LYS AAA N 1
ATOM 3149 C CA . LYS A 1 246 ? -21.885 77.554 -7.856 1.000 85.006 234 LYS AAA CA 1
ATOM 3150 C C . LYS A 1 246 ? -21.509 78.547 -8.952 1.000 85.524 234 LYS AAA C 1
ATOM 3151 O O . LYS A 1 246 ? -22.314 79.465 -9.204 1.000 92.465 234 LYS AAA O 1
ATOM 3157 N N . ALA A 1 247 ? -20.331 78.356 -9.555 1.000 101.590 235 ALA AAA N 1
ATOM 3158 C CA . ALA A 1 247 ? -19.724 79.217 -10.600 1.000 107.496 235 ALA AAA CA 1
ATOM 3159 C C . ALA A 1 247 ? -19.097 80.448 -9.936 1.000 99.857 235 ALA AAA C 1
ATOM 3160 O O . ALA A 1 247 ? -19.707 80.944 -8.968 1.000 90.212 235 ALA AAA O 1
ATOM 3167 N N . THR A 1 258 ? -8.388 71.747 -10.872 1.000 72.561 246 THR AAA N 1
ATOM 3168 C CA . THR A 1 258 ? -7.898 71.925 -9.474 1.000 77.501 246 THR AAA CA 1
ATOM 3169 C C . THR A 1 258 ? -9.047 72.045 -8.449 1.000 73.718 246 THR AAA C 1
ATOM 3170 O O . THR A 1 258 ? -8.759 71.783 -7.256 1.000 60.445 246 THR AAA O 1
ATOM 3181 N N . GLY A 1 259 ? -10.280 72.414 -8.833 1.000 64.791 247 GLY AAA N 1
ATOM 3182 C CA . GLY A 1 259 ? -11.427 72.312 -7.901 1.000 67.615 247 GLY AAA CA 1
ATOM 3183 C C . GLY A 1 259 ? -12.630 73.140 -8.312 1.000 69.608 247 GLY AAA C 1
ATOM 3184 O O . GLY A 1 259 ? -12.718 73.474 -9.489 1.000 65.692 247 GLY AAA O 1
ATOM 3188 N N . VAL A 1 260 ? -13.524 73.454 -7.361 1.000 64.899 248 VAL AAA N 1
ATOM 3189 C CA . VAL A 1 260 ? -14.886 74.017 -7.623 1.000 58.382 248 VAL AAA CA 1
ATOM 3190 C C . VAL A 1 260 ? -14.896 75.482 -7.196 1.000 61.248 248 VAL AAA C 1
ATOM 3191 O O . VAL A 1 260 ? -14.528 75.763 -6.023 1.000 60.368 248 VAL AAA O 1
ATOM 3204 N N . ILE A 1 261 ? -15.323 76.361 -8.099 1.000 59.766 249 ILE AAA N 1
ATOM 3205 C CA . ILE A 1 261 ? -15.459 77.826 -7.856 1.000 61.723 249 ILE AAA CA 1
ATOM 3206 C C . ILE A 1 261 ? -16.827 78.059 -7.212 1.000 61.155 249 ILE AAA C 1
ATOM 3207 O O . ILE A 1 261 ? -17.842 77.544 -7.751 1.000 58.418 249 ILE AAA O 1
ATOM 3223 N N . VAL A 1 262 ? -16.873 78.806 -6.110 1.000 53.823 250 VAL AAA N 1
ATOM 3224 C CA . VAL A 1 262 ? -18.166 79.298 -5.549 1.000 50.505 250 VAL AAA CA 1
ATOM 3225 C C . VAL A 1 262 ? -18.070 80.806 -5.333 1.000 46.415 250 VAL AAA C 1
ATOM 3226 O O . VAL A 1 262 ? -16.970 81.310 -5.072 1.000 54.211 250 VAL AAA O 1
ATOM 3239 N N . THR A 1 263 ? -19.195 81.481 -5.507 1.000 49.328 251 THR AAA N 1
ATOM 3240 C CA . THR A 1 263 ? -19.450 82.835 -4.944 1.000 56.974 251 THR AAA CA 1
ATOM 3241 C C . THR A 1 263 ? -19.848 82.636 -3.476 1.000 55.405 251 THR AAA C 1
ATOM 3242 O O . THR A 1 263 ? -20.648 81.706 -3.188 1.000 52.368 251 THR AAA O 1
ATOM 3253 N N . VAL A 1 264 ? -19.179 83.368 -2.587 1.000 58.310 252 VAL AAA N 1
ATOM 3254 C CA . VAL A 1 264 ? -19.531 83.482 -1.148 1.000 50.275 252 VAL AAA CA 1
ATOM 3255 C C . VAL A 1 264 ? -20.117 84.863 -0.935 1.000 56.623 252 VAL AAA C 1
ATOM 3256 O O . VAL A 1 264 ? -19.354 85.800 -1.120 1.000 56.343 252 VAL AAA O 1
ATOM 3269 N N . THR A 1 265 ? -21.402 84.935 -0.563 1.000 51.513 253 THR AAA N 1
ATOM 3270 C CA . THR A 1 265 ? -22.149 86.175 -0.208 1.000 60.061 253 THR AAA CA 1
ATOM 3271 C C . THR A 1 265 ? -22.330 86.246 1.328 1.000 58.144 253 THR AAA C 1
ATOM 3272 O O . THR A 1 265 ? -22.692 85.207 1.936 1.000 49.672 253 THR AAA O 1
ATOM 3283 N N . ALA A 1 266 ? -22.113 87.427 1.916 1.000 57.757 254 ALA AAA N 1
ATOM 3284 C CA . ALA A 1 266 ? -22.459 87.790 3.316 1.000 57.069 254 ALA AAA CA 1
ATOM 3285 C C . ALA A 1 266 ? -23.956 88.110 3.394 1.000 54.694 254 ALA AAA C 1
ATOM 3286 O O . ALA A 1 266 ? -24.335 89.277 3.305 1.000 63.890 254 ALA AAA O 1
ATOM 3293 N N . THR A 1 267 ? -24.794 87.088 3.453 1.000 51.242 255 THR AAA N 1
ATOM 3294 C CA . THR A 1 267 ? -26.270 87.242 3.412 1.000 52.439 255 THR AAA CA 1
ATOM 3295 C C . THR A 1 267 ? -26.708 87.947 4.698 1.000 57.811 255 THR AAA C 1
ATOM 3296 O O . THR A 1 267 ? -27.643 88.717 4.618 1.000 55.491 255 THR AAA O 1
ATOM 3307 N N . LYS A 1 268 ? -26.027 87.694 5.823 1.000 58.206 256 LYS AAA N 1
ATOM 3308 C CA . LYS A 1 268 ? -26.258 88.371 7.125 1.000 56.503 256 LYS AAA CA 1
ATOM 3309 C C . LYS A 1 268 ? -24.925 88.401 7.849 1.000 56.433 256 LYS AAA C 1
ATOM 3310 O O . LYS A 1 268 ? -24.260 87.339 7.891 1.000 56.626 256 LYS AAA O 1
ATOM 3329 N N . SER A 1 269 ? -24.472 89.566 8.300 1.000 56.734 257 SER AAA N 1
ATOM 3330 C CA . SER A 1 269 ? -23.134 89.673 8.932 1.000 64.305 257 SER AAA CA 1
ATOM 3331 C C . SER A 1 269 ? -23.095 90.784 9.977 1.000 68.365 257 SER AAA C 1
ATOM 3332 O O . SER A 1 269 ? -23.590 91.860 9.679 1.000 66.310 257 SER AAA O 1
ATOM 3340 N N . ARG A 1 270 ? -22.516 90.484 11.143 1.000 83.646 258 ARG AAA N 1
ATOM 3341 C CA . ARG A 1 270 ? -22.135 91.469 12.189 1.000 98.434 258 ARG AAA CA 1
ATOM 3342 C C . ARG A 1 270 ? -20.939 92.292 11.680 1.000 90.872 258 ARG AAA C 1
ATOM 3343 O O . ARG A 1 270 ? -20.973 93.517 11.789 1.000 94.977 258 ARG AAA O 1
ATOM 3349 N N . LEU A 1 271 ? -19.934 91.634 11.102 1.000 85.265 259 LEU AAA N 1
ATOM 3350 C CA . LEU A 1 271 ? -18.572 92.198 10.937 1.000 84.350 259 LEU AAA CA 1
ATOM 3351 C C . LEU A 1 271 ? -18.438 92.938 9.598 1.000 78.025 259 LEU AAA C 1
ATOM 3352 O O . LEU A 1 271 ? -17.700 93.926 9.580 1.000 86.157 259 LEU AAA O 1
ATOM 3368 N N . THR A 1 272 ? -19.101 92.494 8.524 1.000 65.863 260 THR AAA N 1
ATOM 3369 C CA . THR A 1 272 ? -18.932 93.075 7.165 1.000 57.715 260 THR AAA CA 1
ATOM 3370 C C . THR A 1 272 ? -20.299 93.370 6.556 1.000 55.679 260 THR AAA C 1
ATOM 3371 O O . THR A 1 272 ? -21.271 92.787 7.026 1.000 64.498 260 THR AAA O 1
ATOM 3382 N N . LYS A 1 273 ? -20.338 94.210 5.513 1.000 58.739 261 LYS AAA N 1
ATOM 3383 C CA . LYS A 1 273 ? -21.566 94.743 4.862 1.000 57.025 261 LYS AAA CA 1
ATOM 3384 C C . LYS A 1 273 ? -22.305 93.607 4.174 1.000 67.577 261 LYS AAA C 1
ATOM 3385 O O . LYS A 1 273 ? -21.667 92.840 3.431 1.000 72.875 261 LYS AAA O 1
ATOM 3391 N N . GLU A 1 274 ? -23.616 93.536 4.394 1.000 64.302 262 GLU AAA N 1
ATOM 3392 C CA . GLU A 1 274 ? -24.480 92.503 3.786 1.000 74.473 262 GLU AAA CA 1
ATOM 3393 C C . GLU A 1 274 ? -24.366 92.630 2.263 1.000 75.191 262 GLU AAA C 1
ATOM 3394 O O . GLU A 1 274 ? -24.063 93.718 1.770 1.000 68.069 262 GLU AAA O 1
ATOM 3406 N N . ASN A 1 275 ? -24.487 91.496 1.584 1.000 70.378 263 ASN AAA N 1
ATOM 3407 C CA . ASN A 1 275 ? -24.521 91.349 0.113 1.000 73.048 263 ASN AAA CA 1
ATOM 3408 C C . ASN A 1 275 ? -23.127 91.535 -0.506 1.000 62.567 263 ASN AAA C 1
ATOM 3409 O O . ASN A 1 275 ? -23.027 91.280 -1.713 1.000 72.032 263 ASN AAA O 1
ATOM 3420 N N . SER A 1 276 ? -22.091 91.858 0.280 1.000 59.488 264 SER AAA N 1
ATOM 3421 C CA . SER A 1 276 ? -20.662 91.639 -0.066 1.000 56.986 264 SER AAA CA 1
ATOM 3422 C C . SER A 1 276 ? -20.486 90.246 -0.694 1.000 66.520 264 SER AAA C 1
ATOM 3423 O O . SER A 1 276 ? -21.197 89.287 -0.256 1.000 53.008 264 SER AAA O 1
ATOM 3431 N N . LYS A 1 277 ? -19.538 90.115 -1.628 1.000 63.915 265 LYS AAA N 1
ATOM 3432 C CA . LYS A 1 277 ? -19.316 88.890 -2.445 1.000 65.034 265 LYS AAA CA 1
ATOM 3433 C C . LYS A 1 277 ? -17.824 88.736 -2.697 1.000 64.628 265 LYS AAA C 1
ATOM 3434 O O . LYS A 1 277 ? -17.169 89.740 -2.951 1.000 60.111 265 LYS AAA O 1
ATOM 3453 N N . ILE A 1 278 ? -17.328 87.515 -2.559 1.000 62.360 266 ILE AAA N 1
ATOM 3454 C CA . ILE A 1 278 ? -16.001 87.081 -3.064 1.000 58.959 266 ILE AAA CA 1
ATOM 3455 C C . ILE A 1 278 ? -16.202 85.769 -3.830 1.000 60.246 266 ILE AAA C 1
ATOM 3456 O O . ILE A 1 278 ? -17.317 85.169 -3.778 1.000 55.569 266 ILE AAA O 1
ATOM 3472 N N . LYS A 1 279 ? -15.158 85.356 -4.539 1.000 58.876 267 LYS AAA N 1
ATOM 3473 C CA . LYS A 1 279 ? -15.103 84.024 -5.187 1.000 56.774 267 LYS AAA CA 1
ATOM 3474 C C . LYS A 1 279 ? -14.006 83.269 -4.480 1.000 51.719 267 LYS AAA C 1
ATOM 3475 O O . LYS A 1 279 ? -13.022 83.893 -4.069 1.000 57.864 267 LYS AAA O 1
ATOM 3494 N N . CYS A 1 280 ? -14.237 81.976 -4.273 1.000 55.591 268 CYS AAA N 1
ATOM 3495 C CA . CYS A 1 280 ? -13.362 81.118 -3.464 1.000 55.124 268 CYS AAA CA 1
ATOM 3496 C C . CYS A 1 280 ? -13.186 79.794 -4.207 1.000 50.381 268 CYS AAA C 1
ATOM 3497 O O . CYS A 1 280 ? -14.178 79.329 -4.785 1.000 48.891 268 CYS AAA O 1
ATOM 3505 N N . LEU A 1 281 ? -12.004 79.179 -4.122 1.000 53.105 269 LEU AAA N 1
ATOM 3506 C CA . LEU A 1 281 ? -11.758 77.899 -4.829 1.000 54.856 269 LEU AAA CA 1
ATOM 3507 C C . LEU A 1 281 ? -11.619 76.792 -3.803 1.000 49.759 269 LEU AAA C 1
ATOM 3508 O O . LEU A 1 281 ? -10.711 76.829 -2.967 1.000 52.114 269 LEU AAA O 1
ATOM 3524 N N . ILE A 1 282 ? -12.491 75.806 -3.920 1.000 50.369 270 ILE AAA N 1
ATOM 3525 C CA . ILE A 1 282 ? -12.461 74.591 -3.079 1.000 48.612 270 ILE AAA CA 1
ATOM 3526 C C . ILE A 1 282 ? -11.645 73.592 -3.877 1.000 50.661 270 ILE AAA C 1
ATOM 3527 O O . ILE A 1 282 ? -12.176 73.047 -4.828 1.000 50.721 270 ILE AAA O 1
ATOM 3543 N N . ARG A 1 283 ? -10.405 73.373 -3.482 1.000 58.385 271 ARG AAA N 1
ATOM 3544 C CA . ARG A 1 283 ? -9.479 72.497 -4.221 1.000 52.524 271 ARG AAA CA 1
ATOM 3545 C C . ARG A 1 283 ? -9.924 71.043 -4.082 1.000 60.336 271 ARG AAA C 1
ATOM 3546 O O . ARG A 1 283 ? -10.356 70.643 -2.988 1.000 55.858 271 ARG AAA O 1
ATOM 3567 N N . TYR A 1 284 ? -9.801 70.279 -5.166 1.000 58.623 272 TYR AAA N 1
ATOM 3568 C CA . TYR A 1 284 ? -9.930 68.803 -5.142 1.000 63.534 272 TYR AAA CA 1
ATOM 3569 C C . TYR A 1 284 ? -8.967 68.211 -4.115 1.000 57.961 272 TYR AAA C 1
ATOM 3570 O O . TYR A 1 284 ? -9.398 67.281 -3.432 1.000 60.594 272 TYR AAA O 1
ATOM 3588 N N . ASP A 1 285 ? -7.749 68.746 -3.962 1.000 60.618 273 ASP AAA N 1
ATOM 3589 C CA . ASP A 1 285 ? -6.785 68.228 -2.945 1.000 63.241 273 ASP AAA CA 1
ATOM 3590 C C . ASP A 1 285 ? -7.115 68.723 -1.517 1.000 59.117 273 ASP AAA C 1
ATOM 3591 O O . ASP A 1 285 ? -6.427 68.308 -0.590 1.000 58.881 273 ASP AAA O 1
ATOM 3600 N N . GLY A 1 286 ? -8.136 69.561 -1.315 1.000 63.835 274 GLY AAA N 1
ATOM 3601 C CA . GLY A 1 286 ? -8.847 69.596 -0.020 1.000 65.096 274 GLY AAA CA 1
ATOM 3602 C C . GLY A 1 286 ? -9.094 70.998 0.508 1.000 68.319 274 GLY AAA C 1
ATOM 3603 O O . GLY A 1 286 ? -10.207 71.257 1.026 1.000 76.319 274 GLY AAA O 1
ATOM 3607 N N . GLY A 1 287 ? -8.099 71.867 0.407 1.000 56.271 275 GLY AAA N 1
ATOM 3608 C CA . GLY A 1 287 ? -8.131 73.186 1.043 1.000 53.777 275 GLY AAA CA 1
ATOM 3609 C C . GLY A 1 287 ? -8.943 74.177 0.239 1.000 54.412 275 GLY AAA C 1
ATOM 3610 O O . GLY A 1 287 ? -9.205 73.964 -0.951 1.000 58.366 275 GLY AAA O 1
ATOM 3614 N N . LEU A 1 288 ? -9.301 75.263 0.895 1.000 50.487 276 LEU AAA N 1
ATOM 3615 C CA . LEU A 1 288 ? -9.715 76.531 0.260 1.000 48.000 276 LEU AAA CA 1
ATOM 3616 C C . LEU A 1 288 ? -8.445 77.136 -0.323 1.000 58.678 276 LEU AAA C 1
ATOM 3617 O O . LEU A 1 288 ? -7.427 77.092 0.389 1.000 54.469 276 LEU AAA O 1
ATOM 3633 N N . ASP A 1 289 ? -8.491 77.627 -1.560 1.000 62.910 277 ASP AAA N 1
ATOM 3634 C CA . ASP A 1 289 ? -7.278 78.126 -2.250 1.000 60.893 277 ASP AAA CA 1
ATOM 3635 C C . ASP A 1 289 ? -6.904 79.467 -1.633 1.000 58.709 277 ASP AAA C 1
ATOM 3636 O O . ASP A 1 289 ? -7.811 80.381 -1.588 1.000 53.828 277 ASP AAA O 1
ATOM 3645 N N . ARG A 1 290 ? -5.616 79.586 -1.281 1.000 54.726 278 ARG AAA N 1
ATOM 3646 C CA . ARG A 1 290 ? -5.030 80.778 -0.627 1.000 52.630 278 ARG AAA CA 1
ATOM 3647 C C . ARG A 1 290 ? -5.283 82.026 -1.466 1.000 56.323 278 ARG AAA C 1
ATOM 3648 O O . ARG A 1 290 ? -5.681 83.071 -0.880 1.000 58.415 278 ARG AAA O 1
ATOM 3669 N N . TYR A 1 291 ? -5.115 81.957 -2.791 1.000 54.285 279 TYR AAA N 1
ATOM 3670 C CA . TYR A 1 291 ? -5.038 83.188 -3.616 1.000 52.232 279 TYR AAA CA 1
ATOM 3671 C C . TYR A 1 291 ? -6.278 83.391 -4.464 1.000 47.560 279 TYR AAA C 1
ATOM 3672 O O . TYR A 1 291 ? -6.545 84.536 -4.853 1.000 55.014 279 TYR AAA O 1
ATOM 3690 N N . TYR A 1 292 ? -6.986 82.319 -4.818 1.000 53.090 280 TYR AAA N 1
ATOM 3691 C CA . TYR A 1 292 ? -8.094 82.449 -5.790 1.000 50.327 280 TYR AAA CA 1
ATOM 3692 C C . TYR A 1 292 ? -9.088 83.452 -5.207 1.000 55.543 280 TYR AAA C 1
ATOM 3693 O O . TYR A 1 292 ? -9.429 83.339 -4.026 1.000 66.370 280 TYR AAA O 1
ATOM 3711 N N . GLY A 1 293 ? -9.479 84.424 -6.022 1.000 55.576 281 GLY AAA N 1
ATOM 3712 C CA . GLY A 1 293 ? -10.422 85.513 -5.717 1.000 56.904 281 GLY AAA CA 1
ATOM 3713 C C . GLY A 1 293 ? -9.703 86.831 -5.499 1.000 52.746 281 GLY AAA C 1
ATOM 3714 O O . GLY A 1 293 ? -10.385 87.873 -5.503 1.000 59.804 281 GLY AAA O 1
ATOM 3718 N N . MET A 1 294 ? -8.389 86.776 -5.280 1.000 57.331 282 MET AAA N 1
ATOM 3719 C CA . MET A 1 294 ? -7.537 87.956 -4.963 1.000 60.863 282 MET AAA CA 1
ATOM 3720 C C . MET A 1 294 ? -7.204 88.814 -6.198 1.000 64.815 282 MET AAA C 1
ATOM 3721 O O . MET A 1 294 ? -6.929 90.024 -6.006 1.000 76.064 282 MET AAA O 1
ATOM 3735 N N . LEU A 1 295 ? -7.228 88.255 -7.411 1.000 64.408 283 LEU AAA N 1
ATOM 3736 C CA . LEU A 1 295 ? -7.056 89.034 -8.671 1.000 65.708 283 LEU AAA CA 1
ATOM 3737 C C . LEU A 1 295 ? -8.205 90.030 -8.781 1.000 62.236 283 LEU AAA C 1
ATOM 3738 O O . LEU A 1 295 ? -7.940 91.229 -8.994 1.000 62.311 283 LEU AAA O 1
ATOM 3754 N N . GLU A 1 296 ? -9.434 89.521 -8.620 1.000 71.360 284 GLU AAA N 1
ATOM 3755 C CA . GLU A 1 296 ? -10.700 90.309 -8.633 1.000 71.729 284 GLU AAA CA 1
ATOM 3756 C C . GLU A 1 296 ? -10.548 91.470 -7.639 1.000 68.462 284 GLU AAA C 1
ATOM 3757 O O . GLU A 1 296 ? -10.836 92.617 -8.016 1.000 74.611 284 GLU AAA O 1
ATOM 3763 N N . LEU A 1 297 ? -10.026 91.192 -6.442 1.000 68.635 285 LEU AAA N 1
ATOM 3764 C CA . LEU A 1 297 ? -9.821 92.209 -5.376 1.000 73.176 285 LEU AAA CA 1
ATOM 3765 C C . LEU A 1 297 ? -8.680 93.161 -5.755 1.000 71.585 285 LEU AAA C 1
ATOM 3766 O O . LEU A 1 297 ? -8.829 94.377 -5.495 1.000 67.132 285 LEU AAA O 1
ATOM 3782 N N . ALA A 1 298 ? -7.563 92.633 -6.267 1.000 64.921 286 ALA AAA N 1
ATOM 3783 C CA . ALA A 1 298 ? -6.402 93.438 -6.727 1.000 71.023 286 ALA AAA CA 1
ATOM 3784 C C . ALA A 1 298 ? -6.876 94.476 -7.755 1.000 65.330 286 ALA AAA C 1
ATOM 3785 O O . ALA A 1 298 ? -6.509 95.651 -7.605 1.000 63.756 286 ALA AAA O 1
ATOM 3792 N N . GLU A 1 299 ? -7.745 94.075 -8.694 1.000 69.113 287 GLU AAA N 1
ATOM 3793 C CA . GLU A 1 299 ? -8.329 94.980 -9.719 1.000 66.352 287 GLU AAA CA 1
ATOM 3794 C C . GLU A 1 299 ? -9.113 96.077 -8.996 1.000 77.836 287 GLU AAA C 1
ATOM 3795 O O . GLU A 1 299 ? -8.718 97.255 -9.099 1.000 75.592 287 GLU AAA O 1
ATOM 3801 N N . GLU A 1 300 ? -10.184 95.735 -8.272 1.000 85.433 288 GLU AAA N 1
ATOM 3802 C CA . GLU A 1 300 ? -11.069 96.791 -7.690 1.000 79.826 288 GLU AAA CA 1
ATOM 3803 C C . GLU A 1 300 ? -10.256 97.578 -6.658 1.000 75.148 288 GLU AAA C 1
ATOM 3804 O O . GLU A 1 300 ? -10.548 98.761 -6.483 1.000 76.950 288 GLU AAA O 1
ATOM 3816 N N . ALA A 1 301 ? -9.195 96.990 -6.104 1.000 71.151 289 ALA AAA N 1
ATOM 3817 C CA . ALA A 1 301 ? -8.226 97.714 -5.252 1.000 77.098 289 ALA AAA CA 1
ATOM 3818 C C . ALA A 1 301 ? -7.389 98.683 -6.100 1.000 77.855 289 ALA AAA C 1
ATOM 3819 O O . ALA A 1 301 ? -6.663 99.506 -5.501 1.000 70.525 289 ALA AAA O 1
ATOM 3826 N N . GLY A 1 302 ? -7.441 98.569 -7.432 1.000 79.173 290 GLY AAA N 1
ATOM 3827 C CA . GLY A 1 302 ? -6.640 99.394 -8.360 1.000 80.210 290 GLY AAA CA 1
ATOM 3828 C C . GLY A 1 302 ? -5.140 99.182 -8.190 1.000 80.097 290 GLY AAA C 1
ATOM 3829 O O . GLY A 1 302 ? -4.392 100.040 -8.655 1.000 91.999 290 GLY AAA O 1
ATOM 3833 N N . VAL A 1 303 ? -4.710 98.075 -7.569 1.000 80.265 291 VAL AAA N 1
ATOM 3834 C CA . VAL A 1 303 ? -3.272 97.720 -7.360 1.000 76.992 291 VAL AAA CA 1
ATOM 3835 C C . VAL A 1 303 ? -2.746 97.050 -8.636 1.000 78.103 291 VAL AAA C 1
ATOM 3836 O O . VAL A 1 303 ? -1.554 97.158 -8.906 1.000 85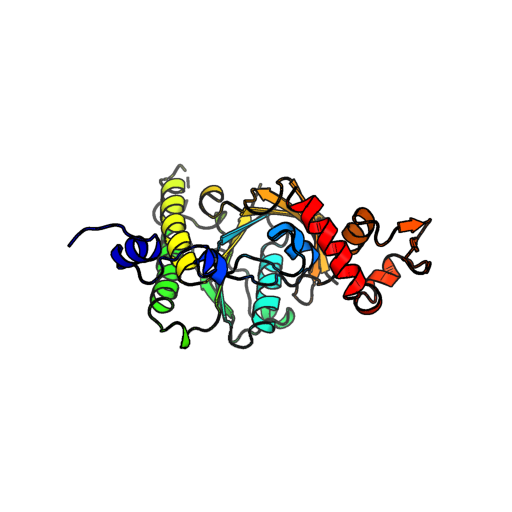.281 291 VAL AAA O 1
ATOM 3849 N N . PHE A 1 304 ? -3.598 96.293 -9.326 1.000 80.049 292 PHE AAA N 1
ATOM 3850 C CA . PHE A 1 304 ? -3.377 95.781 -10.696 1.000 70.283 292 PHE AAA CA 1
ATOM 3851 C C . PHE A 1 304 ? -4.413 96.423 -11.612 1.000 87.321 292 PHE AAA C 1
ATOM 3852 O O . PHE A 1 304 ? -5.572 95.948 -11.592 1.000 89.115 292 PHE AAA O 1
ATOM 3869 N N . LYS A 1 305 ? -4.005 97.444 -12.377 1.000 91.280 293 LYS AAA N 1
ATOM 3870 C CA . LYS A 1 305 ? -4.816 98.047 -13.469 1.000 82.988 293 LYS AAA CA 1
ATOM 3871 C C . LYS A 1 305 ? -4.931 97.011 -14.601 1.000 85.469 293 LYS AAA C 1
ATOM 3872 O O . LYS A 1 305 ? -3.929 96.324 -14.876 1.000 95.862 293 LYS AAA O 1
ATOM 3878 N N . LYS A 1 306 ? -6.117 96.870 -15.198 1.000 77.892 294 LYS AAA N 1
ATOM 3879 C CA . LYS A 1 306 ? -6.369 96.034 -16.402 1.000 89.245 294 LYS AAA CA 1
ATOM 3880 C C . LYS A 1 306 ? -6.132 96.875 -17.666 1.000 98.647 294 LYS AAA C 1
ATOM 3881 O O . LYS A 1 306 ? -6.951 97.766 -17.920 1.000 85.423 294 LYS AAA O 1
ATOM 3900 N N . VAL A 1 307 ? -5.057 96.602 -18.422 1.000 109.987 295 VAL AAA N 1
ATOM 3901 C CA . VAL A 1 307 ? -4.711 97.276 -19.716 1.000 98.245 295 VAL AAA CA 1
ATOM 3902 C C . VAL A 1 307 ? -4.759 96.222 -20.832 1.000 100.173 295 VAL AAA C 1
ATOM 3903 O O . VAL A 1 307 ? -3.787 95.453 -20.966 1.000 113.682 295 VAL AAA O 1
ATOM 3908 N N . SER A 1 308 ? -5.860 96.156 -21.586 1.000 96.963 296 SER AAA N 1
ATOM 3909 C CA . SER A 1 308 ? -6.005 95.258 -22.765 1.000 97.381 296 SER AAA CA 1
ATOM 3910 C C . SER A 1 308 ? -6.347 93.841 -22.288 1.000 96.915 296 SER AAA C 1
ATOM 3911 O O . SER A 1 308 ? -7.181 93.696 -21.370 1.000 95.203 296 SER AAA O 1
ATOM 3917 N N . THR A 1 309 ? -5.724 92.827 -22.891 1.000 88.132 297 THR AAA N 1
ATOM 3918 C CA . THR A 1 309 ? -6.012 91.401 -22.618 1.000 82.396 297 THR AAA CA 1
ATOM 3919 C C . THR A 1 309 ? -5.241 90.969 -21.364 1.000 85.514 297 THR AAA C 1
ATOM 3920 O O . THR A 1 309 ? -5.183 89.749 -21.132 1.000 93.843 297 THR AAA O 1
ATOM 3925 N N . ARG A 1 310 ? -4.666 91.905 -20.589 1.000 88.627 298 ARG AAA N 1
ATOM 3926 C CA . ARG A 1 310 ? -3.740 91.571 -19.466 1.000 90.313 298 ARG AAA CA 1
ATOM 3927 C C . ARG A 1 310 ? -3.721 92.693 -18.402 1.000 86.631 298 ARG AAA C 1
ATOM 3928 O O . ARG A 1 310 ? -4.480 93.685 -18.537 1.000 80.301 298 ARG AAA O 1
ATOM 3949 N N . PHE A 1 311 ? -2.919 92.517 -17.346 1.000 81.106 299 PHE AAA N 1
ATOM 3950 C CA . PHE A 1 311 ? -2.883 93.386 -16.137 1.000 83.764 299 PHE AAA CA 1
ATOM 3951 C C . PHE A 1 311 ? -1.546 94.126 -16.034 1.000 75.732 299 PHE AAA C 1
ATOM 3952 O O . PHE A 1 311 ? -0.483 93.490 -16.222 1.000 81.278 299 PHE AAA O 1
ATOM 3969 N N . GLU A 1 312 ? -1.607 95.405 -15.645 1.000 76.078 300 GLU AAA N 1
ATOM 3970 C CA . GLU A 1 312 ? -0.443 96.291 -15.351 1.000 76.057 300 GLU AAA CA 1
ATOM 3971 C C . GLU A 1 312 ? -0.167 96.335 -13.846 1.000 78.570 300 GLU AAA C 1
ATOM 3972 O O . GLU A 1 312 ? -1.134 96.503 -13.085 1.000 83.790 300 GLU AAA O 1
ATOM 3978 N N . LEU A 1 313 ? 1.113 96.281 -13.454 1.000 85.115 301 LEU AAA N 1
ATOM 3979 C CA . LEU A 1 313 ? 1.606 96.460 -12.055 1.000 86.090 301 LEU AAA CA 1
ATOM 3980 C C . LEU A 1 313 ? 2.139 97.893 -11.857 1.000 91.088 301 LEU AAA C 1
ATOM 3981 O O . LEU A 1 313 ? 2.070 98.696 -12.820 1.000 93.148 301 LEU AAA O 1
ATOM 3997 N N . GLU A 1 314 ? 2.634 98.205 -10.650 1.000 101.269 302 GLU AAA N 1
ATOM 3998 C CA . GLU A 1 314 ? 3.176 99.539 -10.251 1.000 107.926 302 GLU AAA CA 1
ATOM 3999 C C . GLU A 1 314 ? 4.363 99.900 -11.154 1.000 107.292 302 GLU AAA C 1
ATOM 4000 O O . GLU A 1 314 ? 4.285 100.934 -11.855 1.000 99.738 302 GLU AAA O 1
ATOM 4006 N N . ASP A 1 315 ? 5.398 99.050 -11.157 1.000 111.583 303 ASP AAA N 1
ATOM 4007 C CA . ASP A 1 315 ? 6.667 99.246 -11.915 1.000 107.242 303 ASP AAA CA 1
ATOM 4008 C C . ASP A 1 315 ? 6.357 99.421 -13.411 1.000 99.735 303 ASP AAA C 1
ATOM 4009 O O . ASP A 1 315 ? 7.109 100.137 -14.087 1.000 114.394 303 ASP AAA O 1
ATOM 4018 N N . GLY A 1 316 ? 5.285 98.802 -13.907 1.000 92.142 304 GLY AAA N 1
ATOM 4019 C CA . GLY A 1 316 ? 4.822 98.934 -15.302 1.000 91.732 304 GLY AAA CA 1
ATOM 4020 C C . GLY A 1 316 ? 4.519 97.584 -15.933 1.000 85.346 304 GLY AAA C 1
ATOM 4021 O O . GLY A 1 316 ? 3.683 97.549 -16.850 1.000 83.516 304 GLY AAA O 1
ATOM 4025 N N . THR A 1 317 ? 5.169 96.515 -15.459 1.000 79.101 305 THR AAA N 1
ATOM 4026 C CA . THR A 1 317 ? 5.051 95.123 -15.977 1.000 69.046 305 THR AAA CA 1
ATOM 4027 C C . THR A 1 317 ? 3.596 94.822 -16.364 1.000 73.685 305 THR AAA C 1
ATOM 4028 O O . THR A 1 317 ? 2.687 95.202 -15.596 1.000 84.152 305 THR AAA O 1
ATOM 4039 N N . LYS A 1 318 ? 3.399 94.146 -17.502 1.000 67.969 306 LYS AAA N 1
ATOM 4040 C CA . LYS A 1 318 ? 2.084 93.738 -18.067 1.000 70.264 306 LYS AAA CA 1
ATOM 4041 C C . LYS A 1 318 ? 2.088 92.210 -18.109 1.000 72.489 306 LYS AAA C 1
ATOM 4042 O O . LYS A 1 318 ? 3.028 91.669 -18.711 1.000 82.718 306 LYS AAA O 1
ATOM 4048 N N . LEU A 1 319 ? 1.137 91.544 -17.435 1.000 75.598 307 LEU AAA N 1
ATOM 4049 C CA . LEU A 1 319 ? 1.031 90.051 -17.360 1.000 73.546 307 LEU AAA CA 1
ATOM 4050 C C . LEU A 1 319 ? -0.422 89.621 -17.606 1.000 70.010 307 LEU AAA C 1
ATOM 4051 O O . LEU A 1 319 ? -1.331 90.386 -17.249 1.000 73.826 307 LEU AAA O 1
ATOM 4067 N N . PHE A 1 320 ? -0.639 88.426 -18.148 1.000 66.134 308 PHE AAA N 1
ATOM 4068 C CA . PHE A 1 320 ? -1.981 87.789 -18.209 1.000 71.782 308 PHE AAA CA 1
ATOM 4069 C C . PHE A 1 320 ? -2.417 87.366 -16.801 1.000 68.368 308 PHE AAA C 1
ATOM 4070 O O . PHE A 1 320 ? -1.562 86.922 -15.979 1.000 55.700 308 PHE AAA O 1
ATOM 4087 N N . GLY A 1 321 ? -3.721 87.476 -16.543 1.000 69.733 309 GLY AAA N 1
ATOM 4088 C CA . GLY A 1 321 ? -4.351 86.940 -15.324 1.000 64.239 309 GLY AAA CA 1
ATOM 4089 C C . GLY A 1 321 ? -3.843 85.542 -15.041 1.000 68.983 309 GLY AAA C 1
ATOM 4090 O O . GLY A 1 321 ? -3.380 85.316 -13.888 1.000 66.568 309 GLY AAA O 1
ATOM 4094 N N . LYS A 1 322 ? -3.860 84.666 -16.059 1.000 63.335 310 LYS AAA N 1
ATOM 4095 C CA . LYS A 1 322 ? -3.465 83.235 -15.943 1.000 62.772 310 LYS AAA CA 1
ATOM 4096 C C . LYS A 1 322 ? -2.032 83.172 -15.415 1.000 68.812 310 LYS AAA C 1
ATOM 4097 O O . LYS A 1 322 ? -1.732 82.243 -14.653 1.000 80.665 310 LYS AAA O 1
ATOM 4103 N N . THR A 1 323 ? -1.185 84.146 -15.756 1.000 66.936 311 THR AAA N 1
ATOM 4104 C CA . THR A 1 323 ? 0.249 84.111 -15.366 1.000 70.753 311 THR AAA CA 1
ATOM 4105 C C . THR A 1 323 ? 0.365 84.507 -13.895 1.000 57.584 311 THR AAA C 1
ATOM 4106 O O . THR A 1 323 ? 1.027 83.789 -13.126 1.000 64.880 311 THR AAA O 1
ATOM 4117 N N . ILE A 1 324 ? -0.241 85.634 -13.535 1.000 56.829 312 ILE AAA N 1
ATOM 4118 C CA . ILE A 1 324 ? -0.296 86.076 -12.114 1.000 66.048 312 ILE AAA CA 1
ATOM 4119 C C . ILE A 1 324 ? -0.733 84.902 -11.229 1.000 59.424 312 ILE AAA C 1
ATOM 4120 O O . ILE A 1 324 ? 0.010 84.609 -10.268 1.000 63.685 312 ILE AAA O 1
ATOM 4136 N N . MET A 1 325 ? -1.809 84.203 -11.620 1.000 60.319 313 MET AAA N 1
ATOM 4137 C CA . MET A 1 325 ? -2.498 83.168 -10.794 1.000 63.221 313 MET AAA CA 1
ATOM 4138 C C . MET A 1 325 ? -1.787 81.826 -10.913 1.000 67.109 313 MET AAA C 1
ATOM 4139 O O . MET A 1 325 ? -2.098 80.966 -10.092 1.000 66.296 313 MET AAA O 1
ATOM 4153 N N . GLU A 1 326 ? -0.869 81.654 -11.875 1.000 68.818 314 GLU AAA N 1
ATOM 4154 C CA . GLU A 1 326 ? -0.100 80.388 -12.022 1.000 68.931 314 GLU AAA CA 1
ATOM 4155 C C . GLU A 1 326 ? 1.058 80.417 -11.023 1.000 60.709 314 GLU AAA C 1
ATOM 4156 O O . GLU A 1 326 ? 1.499 79.323 -10.646 1.000 70.259 314 GLU AAA O 1
ATOM 4162 N N . ASN A 1 327 ? 1.491 81.604 -10.576 1.000 64.353 315 ASN AAA N 1
ATOM 4163 C CA . ASN A 1 327 ? 2.568 81.762 -9.559 1.000 71.346 315 ASN AAA CA 1
ATOM 4164 C C . ASN A 1 327 ? 2.295 82.956 -8.640 1.000 73.423 315 ASN AAA C 1
ATOM 4165 O O . ASN A 1 327 ? 2.978 83.976 -8.696 1.000 67.674 315 ASN AAA O 1
ATOM 4176 N N . PRO A 1 328 ? 1.317 82.865 -7.711 1.000 73.813 316 PRO AAA N 1
ATOM 4177 C CA . PRO A 1 328 ? 0.856 84.054 -6.984 1.000 62.532 316 PRO AAA CA 1
ATOM 4178 C C . PRO A 1 328 ? 1.834 84.529 -5.903 1.000 54.989 316 PRO AAA C 1
ATOM 4179 O O . PRO A 1 328 ? 1.815 85.716 -5.547 1.000 63.025 316 PRO AAA O 1
ATOM 4190 N N . GLU A 1 329 ? 2.628 83.604 -5.357 1.000 66.083 317 GLU AAA N 1
ATOM 4191 C CA . GLU A 1 329 ? 3.697 83.929 -4.377 1.000 69.089 317 GLU AAA CA 1
ATOM 4192 C C . GLU A 1 329 ? 4.645 84.982 -4.991 1.000 73.025 317 GLU AAA C 1
ATOM 4193 O O . GLU A 1 329 ? 5.034 85.880 -4.250 1.000 77.234 317 GLU AAA O 1
ATOM 4199 N N . LYS A 1 330 ? 4.961 84.937 -6.297 1.000 76.674 318 LYS AAA N 1
ATOM 4200 C CA . LYS A 1 330 ? 5.852 85.954 -6.946 1.000 73.364 318 LYS AAA CA 1
ATOM 4201 C C . LYS A 1 330 ? 5.177 87.336 -6.939 1.000 69.431 318 LYS AAA C 1
ATOM 4202 O O . LYS A 1 330 ? 5.844 88.304 -6.547 1.000 78.351 318 LYS AAA O 1
ATOM 4208 N N . TYR A 1 331 ? 3.906 87.448 -7.337 1.000 71.885 319 TYR AAA N 1
ATOM 4209 C CA . TYR A 1 331 ? 3.244 88.762 -7.599 1.000 72.499 319 TYR AAA CA 1
ATOM 4210 C C . TYR A 1 331 ? 2.438 89.270 -6.391 1.000 75.630 319 TYR AAA C 1
ATOM 4211 O O . TYR A 1 331 ? 2.311 90.501 -6.280 1.000 66.484 319 TYR AAA O 1
ATOM 4229 N N . PHE A 1 332 ? 1.887 88.407 -5.521 1.000 74.325 320 PHE AAA N 1
ATOM 4230 C CA . PHE A 1 332 ? 1.144 88.866 -4.306 1.000 73.792 320 PHE AAA CA 1
ATOM 4231 C C . PHE A 1 332 ? 2.146 88.960 -3.141 1.000 77.156 320 PHE AAA C 1
ATOM 4232 O O . PHE A 1 332 ? 2.098 88.136 -2.206 1.000 78.003 320 PHE AAA O 1
ATOM 4249 N N . THR A 1 333 ? 3.067 89.923 -3.232 1.000 77.621 321 THR AAA N 1
ATOM 4250 C CA . THR A 1 333 ? 4.120 90.216 -2.222 1.000 75.694 321 THR AAA CA 1
ATOM 4251 C C . THR A 1 333 ? 3.465 90.843 -0.988 1.000 78.598 321 THR AAA C 1
ATOM 4252 O O . THR A 1 333 ? 2.318 91.336 -1.121 1.000 85.192 321 THR AAA O 1
ATOM 4263 N N . ASN A 1 334 ? 4.189 90.886 0.138 1.000 73.367 322 ASN AAA N 1
ATOM 4264 C CA . ASN A 1 334 ? 3.732 91.541 1.393 1.000 75.863 322 ASN AAA CA 1
ATOM 4265 C C . ASN A 1 334 ? 3.216 92.933 1.014 1.000 74.696 322 ASN AAA C 1
ATOM 4266 O O . ASN A 1 334 ? 2.078 93.258 1.412 1.000 77.269 322 ASN AAA O 1
ATOM 4277 N N . ASP A 1 335 ? 3.973 93.643 0.168 1.000 78.816 323 ASP AAA N 1
ATOM 4278 C CA . ASP A 1 335 ? 3.650 94.952 -0.468 1.000 79.371 323 ASP AAA CA 1
ATOM 4279 C C . ASP A 1 335 ? 2.202 95.009 -0.964 1.000 70.399 323 ASP AAA C 1
ATOM 4280 O O . ASP A 1 335 ? 1.447 95.871 -0.473 1.000 71.901 323 ASP AAA O 1
ATOM 4286 N N . ILE A 1 336 ? 1.884 94.208 -1.993 1.000 77.272 324 ILE AAA N 1
ATOM 4287 C CA . ILE A 1 336 ? 0.580 94.212 -2.723 1.000 70.719 324 ILE AAA CA 1
ATOM 4288 C C . ILE A 1 336 ? -0.524 93.812 -1.726 1.000 73.207 324 ILE AAA C 1
ATOM 4289 O O . ILE A 1 336 ? -1.598 94.457 -1.710 1.000 62.591 324 ILE AAA O 1
ATOM 4294 N N . LEU A 1 337 ? -0.255 92.805 -0.892 1.000 70.040 325 LEU AAA N 1
ATOM 4295 C CA . LEU A 1 337 ? -1.257 92.250 0.056 1.000 69.928 325 LEU AAA CA 1
ATOM 4296 C C . LEU A 1 337 ? -1.687 93.350 1.040 1.000 71.567 325 LEU AAA C 1
ATOM 4297 O O . LEU A 1 337 ? -2.935 93.564 1.163 1.000 69.680 325 LEU AAA O 1
ATOM 4313 N N . GLU A 1 338 ? -0.734 94.093 1.627 1.000 72.207 326 GLU AAA N 1
ATOM 4314 C CA . GLU A 1 338 ? -1.030 95.260 2.514 1.000 71.975 326 GLU AAA CA 1
ATOM 4315 C C . GLU A 1 338 ? -1.993 96.207 1.797 1.000 73.601 326 GLU AAA C 1
ATOM 4316 O O . GLU A 1 338 ? -3.034 96.557 2.381 1.000 77.611 326 GLU AAA O 1
ATOM 4322 N N . ARG A 1 339 ? -1.684 96.583 0.557 1.000 72.835 327 ARG AAA N 1
ATOM 4323 C CA . ARG A 1 339 ? -2.491 97.583 -0.181 1.000 73.875 327 ARG AAA CA 1
ATOM 4324 C C . ARG A 1 339 ? -3.881 96.993 -0.424 1.000 69.198 327 ARG AAA C 1
ATOM 4325 O O . ARG A 1 339 ? -4.871 97.678 -0.119 1.000 70.333 327 ARG AAA O 1
ATOM 4346 N N . ILE A 1 340 ? -3.960 95.758 -0.921 1.000 69.155 328 ILE AAA N 1
ATOM 4347 C CA . ILE A 1 340 ? -5.268 95.062 -1.139 1.000 74.682 328 ILE AAA CA 1
ATOM 4348 C C . ILE A 1 340 ? -6.049 95.041 0.190 1.000 74.128 328 ILE AAA C 1
ATOM 4349 O O . ILE A 1 340 ? -7.268 95.340 0.192 1.000 64.198 328 ILE AAA O 1
ATOM 4365 N N . ASN A 1 341 ? -5.356 94.740 1.289 1.000 69.257 329 ASN AAA N 1
ATOM 4366 C CA . ASN A 1 341 ? -5.965 94.660 2.637 1.000 63.979 329 ASN AAA CA 1
ATOM 4367 C C . ASN A 1 341 ? -6.559 96.012 3.039 1.000 68.698 329 ASN AAA C 1
ATOM 4368 O O . ASN A 1 341 ? -7.593 96.005 3.728 1.000 76.400 329 ASN AAA O 1
ATOM 4379 N N . ASP A 1 342 ? -5.952 97.137 2.640 1.000 73.867 330 ASP AAA N 1
ATOM 4380 C CA . ASP A 1 342 ? -6.446 98.482 3.044 1.000 69.790 330 ASP AAA CA 1
ATOM 4381 C C . ASP A 1 342 ? -7.775 98.705 2.336 1.000 67.908 330 ASP AAA C 1
ATOM 4382 O O . ASP A 1 342 ? -8.715 99.238 2.958 1.000 79.349 330 ASP AAA O 1
ATOM 4391 N N . TYR A 1 343 ? -7.850 98.286 1.077 1.000 61.708 331 TYR AAA N 1
ATOM 4392 C CA . TYR A 1 343 ? -9.081 98.382 0.261 1.000 63.572 331 TYR AAA CA 1
ATOM 4393 C C . TYR A 1 343 ? -10.174 97.475 0.835 1.000 71.888 331 TYR AAA C 1
ATOM 4394 O O . TYR A 1 343 ? -11.365 97.842 0.804 1.000 74.451 331 TYR AAA O 1
ATOM 4412 N N . VAL A 1 344 ? -9.785 96.270 1.253 1.000 71.955 332 VAL AAA N 1
ATOM 4413 C CA . VAL A 1 344 ? -10.723 95.256 1.825 1.000 68.737 332 VAL AAA CA 1
ATOM 4414 C C . VAL A 1 344 ? -11.418 95.884 3.050 1.000 63.195 332 VAL AAA C 1
ATOM 4415 O O . VAL A 1 344 ? -12.656 95.827 3.078 1.000 60.974 332 VAL AAA O 1
ATOM 4428 N N . LYS A 1 345 ? -10.662 96.524 3.960 1.000 64.812 333 LYS AAA N 1
ATOM 4429 C CA . LYS A 1 345 ? -11.209 97.273 5.135 1.000 71.891 333 LYS AAA CA 1
ATOM 4430 C C . LYS A 1 345 ? -12.311 98.226 4.649 1.000 71.320 333 LYS AAA C 1
ATOM 4431 O O . LYS A 1 345 ? -13.449 98.133 5.154 1.000 71.628 333 LYS AAA O 1
ATOM 4437 N N . ARG A 1 346 ? -12.048 99.006 3.602 1.000 74.199 334 ARG AAA N 1
ATOM 4438 C CA . ARG A 1 346 ? -12.989 100.040 3.092 1.000 68.873 334 ARG AAA CA 1
ATOM 4439 C C . ARG A 1 346 ? -14.209 99.390 2.421 1.000 74.903 334 ARG AAA C 1
ATOM 4440 O O . ARG A 1 346 ? -15.343 99.779 2.795 1.000 87.111 334 ARG AAA O 1
ATOM 4446 N N . LYS A 1 347 ? -14.036 98.458 1.470 1.000 71.692 335 LYS AAA N 1
ATOM 4447 C CA . LYS A 1 347 ? -15.185 97.831 0.751 1.000 70.279 335 LYS AAA CA 1
ATOM 4448 C C . LYS A 1 347 ? -16.011 96.997 1.742 1.000 72.003 335 LYS AAA C 1
ATOM 4449 O O . LYS A 1 347 ? -17.245 96.982 1.591 1.000 64.324 335 LYS AAA O 1
ATOM 4455 N N . PHE A 1 348 ? -15.377 96.286 2.680 1.000 65.606 336 PHE AAA N 1
ATOM 4456 C CA . PHE A 1 348 ? -16.064 95.171 3.397 1.000 77.820 336 PHE AAA CA 1
ATOM 4457 C C . PHE A 1 348 ? -16.654 95.674 4.721 1.000 70.897 336 PHE AAA C 1
ATOM 4458 O O . PHE A 1 348 ? -17.789 95.274 5.016 1.000 71.722 336 PHE AAA O 1
ATOM 4475 N N . CYS A 1 349 ? -15.970 96.573 5.422 1.000 68.681 337 CYS AAA N 1
ATOM 4476 C CA . CYS A 1 349 ? -16.471 97.218 6.670 1.000 77.117 337 CYS AAA CA 1
ATOM 4477 C C . CYS A 1 349 ? -17.389 98.427 6.389 1.000 76.331 337 CYS AAA C 1
ATOM 4478 O O . CYS A 1 349 ? -18.307 98.661 7.215 1.000 79.280 337 CYS AAA O 1
ATOM 4486 N N . TYR A 1 350 ? -17.186 99.184 5.298 1.000 84.068 338 TYR AAA N 1
ATOM 4487 C CA . TYR A 1 350 ? -18.086 100.303 4.875 1.000 88.629 338 TYR AAA CA 1
ATOM 4488 C C . TYR A 1 350 ? -18.493 100.104 3.408 1.000 86.244 338 TYR AAA C 1
ATOM 4489 O O . TYR A 1 350 ? -19.155 100.950 2.821 1.000 97.360 338 TYR AAA O 1
#

Nearest PDB structures (foldseek):
  7z3m-assembly1_AAA  TM=1.003E+00  e=5.157E-66  unidentified
  3io5-assembly1_A  TM=8.203E-01  e=3.041E-21  Tequatrovirus T4
  3io5-assembly1_B  TM=7.894E-01  e=6.371E-19  Tequatrovirus T4
  2zrh-assembly1_A  TM=6.730E-01  e=8.410E-18  Mycolicibacterium smegmatis MC2 155
  2zrk-assembly1_A  TM=7.215E-01  e=2.624E-16  Mycolicibacterium smegmatis MC2 155

Solvent-accessible surface area: 15213 Å² total; per-residue (Å²): 236,185,62,127,50,59,109,83,76,118,46,74,136,90,70,84,146,160,38,34,37,83,158,97,39,75,55,75,48,81,120,29,29,101,25,21,0,3,0,29,0,0,0,0,1,3,13,6,30,0,116,78,0,6,16,7,9,97,9,2,0,0,1,1,94,38,112,18,18,7,31,69,0,2,3,0,3,0,31,23,5,4,109,106,43,88,112,0,50,0,24,2,0,10,26,57,112,49,23,66,145,114,30,8,81,116,21,45,5,62,53,94,47,20,25,66,31,108,5,42,3,2,51,64,0,73,54,57,0,19,170,57,0,45,85,17,28,164,60,89,86,136,119,66,64,57,6,2,0,2,0,14,5,2,35,97,3,14,0,82,78,120,146,167,67,71,57,52,133,49,0,106,35,3,2,134,43,0,65,118,48,0,18,168,7,38,0,5,1,3,0,0,20,48,74,196,49,18,90,88,2,18,67,14,28,1,39,3,54,74,88,126,19,64,49,0,22,0,13,0,74,79,16,83,81,7,44,102,104,18,111,9,101,0,14,6,68,133,66,0,12,9,24,61,44,76,10,0,36,59,7,0,40,104,24,53,14,6,59,127,58,94,83,86,20,24,39,93,126,48,63,57,32,91,15,84,53,0,57,87,75,27,72,56,59,5,63,127,69,10,6,53,121,0,27,102,66,0,42,55,43,10,52,208